Protein AF-B1ZUG3-F1 (afdb_monomer_lite)

Sequence (247 aa):
M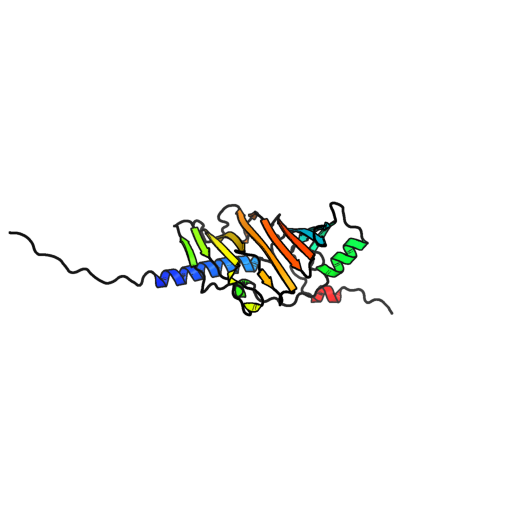IRLALLLLLVAAPAVHAARDVREMTLLRRVAEEWLGERDRWAFTQFVREYDGKELKQERLERYDPSRGYADRWQLISINGRPPTAEEWGQWNKRKNKKARRDRPTIAQNFDFEAAKVLEETPEIVRYELPLRSSVEWLFPINKVELIVTIDKTGPAPALAQVQARISEPFRVALGLARILDIDLDVQMEPPPPQTPAEAKPSGTAQAVVTKLGDRIEYFWSDFQRVTPRLGQTESDAAENRPRSAE

pLDDT: mean 80.22, std 17.68, range [33.84, 98.12]

Organism: Opitutus terrae (strain DSM 11246 / JCM 15787 / PB90-1) (NCBI:txid452637)

Structure (mmCIF, N/CA/C/O backbone):
data_AF-B1ZUG3-F1
#
_entry.id   AF-B1ZUG3-F1
#
loop_
_atom_site.group_PDB
_atom_site.id
_atom_site.type_symbol
_atom_site.label_atom_id
_atom_site.label_alt_id
_atom_site.label_comp_id
_atom_site.label_asym_id
_atom_site.label_entity_id
_atom_site.label_seq_id
_atom_site.pdbx_PDB_ins_code
_atom_site.Cartn_x
_atom_site.Cartn_y
_atom_site.Cartn_z
_atom_site.occupancy
_atom_site.B_iso_or_equiv
_atom_site.auth_seq_id
_atom_site.auth_comp_id
_atom_site.auth_asym_id
_atom_site.auth_atom_id
_atom_site.pdbx_PDB_model_num
ATOM 1 N N . MET A 1 1 ? -32.019 -21.288 65.806 1.00 37.72 1 MET A N 1
ATOM 2 C CA . MET A 1 1 ? -31.449 -21.909 64.588 1.00 37.72 1 MET A CA 1
ATOM 3 C C . MET A 1 1 ? -32.070 -21.191 63.388 1.00 37.72 1 MET A C 1
ATOM 5 O O . MET A 1 1 ? -33.223 -21.439 63.097 1.00 37.72 1 MET A O 1
ATOM 9 N N . ILE A 1 2 ? -31.584 -20.005 63.010 1.00 39.22 2 ILE A N 1
ATOM 10 C CA . ILE A 1 2 ? -30.526 -19.726 62.013 1.00 39.22 2 ILE A CA 1
ATOM 11 C C . ILE A 1 2 ? -30.883 -20.234 60.597 1.00 39.22 2 ILE A C 1
ATOM 13 O O . ILE A 1 2 ? -30.753 -21.417 60.323 1.00 39.22 2 ILE A O 1
ATOM 17 N N . ARG A 1 3 ? -31.196 -19.251 59.728 1.00 37.31 3 ARG A N 1
ATOM 18 C CA . ARG A 1 3 ? -31.027 -19.175 58.257 1.00 37.31 3 ARG A CA 1
ATOM 19 C C . ARG A 1 3 ? -31.970 -19.973 57.342 1.00 37.31 3 ARG A C 1
ATOM 21 O O . ARG A 1 3 ? -31.736 -21.144 57.092 1.00 37.31 3 ARG A O 1
ATOM 28 N N . LEU A 1 4 ? -32.863 -19.251 56.653 1.00 33.84 4 LEU A N 1
ATOM 29 C CA . LEU A 1 4 ? -32.953 -19.341 55.188 1.00 33.84 4 LEU A CA 1
ATOM 30 C C . LEU A 1 4 ? -33.523 -18.032 54.614 1.00 33.84 4 LEU A C 1
ATOM 32 O O . LEU A 1 4 ? -34.728 -17.831 54.511 1.00 33.84 4 LEU A O 1
ATOM 36 N N . ALA A 1 5 ? -32.613 -17.109 54.314 1.00 42.81 5 ALA A N 1
ATOM 37 C CA . ALA A 1 5 ? -32.859 -15.898 53.547 1.00 42.81 5 ALA A CA 1
ATOM 38 C C . ALA A 1 5 ? -32.111 -16.021 52.211 1.00 42.81 5 ALA A C 1
ATOM 40 O O . ALA A 1 5 ? -31.058 -16.655 52.170 1.00 42.81 5 ALA A O 1
ATOM 41 N N . LEU A 1 6 ? -32.638 -15.343 51.188 1.00 40.16 6 LEU A N 1
ATOM 42 C CA . LEU A 1 6 ? -32.074 -15.127 49.850 1.00 40.16 6 LEU A CA 1
ATOM 43 C C . LEU A 1 6 ? -32.005 -16.345 48.915 1.00 40.16 6 LEU A C 1
ATOM 45 O O . LEU A 1 6 ? -31.094 -17.156 49.000 1.00 40.16 6 LEU A O 1
ATOM 49 N N . LEU A 1 7 ? -32.855 -16.331 47.884 1.00 35.69 7 LEU A N 1
ATOM 50 C CA . LEU A 1 7 ? -32.403 -16.609 46.516 1.00 35.69 7 LEU A CA 1
ATOM 51 C C . LEU A 1 7 ? -33.313 -15.871 45.516 1.00 35.69 7 LEU A C 1
ATOM 53 O O . LEU A 1 7 ? -34.197 -16.440 44.887 1.00 35.69 7 LEU A O 1
ATOM 57 N N . LEU A 1 8 ? -33.127 -14.553 45.434 1.00 42.84 8 LEU A N 1
ATOM 58 C CA . LEU A 1 8 ? -33.772 -13.662 44.466 1.00 42.84 8 LEU A CA 1
ATOM 59 C C . LEU A 1 8 ? -32.652 -12.877 43.773 1.00 42.84 8 LEU A C 1
ATOM 61 O O . LEU A 1 8 ? -32.332 -11.769 44.181 1.00 42.84 8 LEU A O 1
ATOM 65 N N . LEU A 1 9 ? -31.967 -13.505 42.813 1.00 42.78 9 LEU A N 1
ATOM 66 C CA . LEU A 1 9 ? -31.023 -12.844 41.901 1.00 42.78 9 LEU A CA 1
ATOM 67 C C . LEU A 1 9 ? -30.575 -13.837 40.825 1.00 42.78 9 LEU A C 1
ATOM 69 O O . LEU A 1 9 ? -29.526 -14.462 40.933 1.00 42.78 9 LEU A O 1
ATOM 73 N N . LEU A 1 10 ? -31.380 -14.009 39.780 1.00 46.50 10 LEU A N 1
ATOM 74 C CA . LEU A 1 10 ? -30.885 -14.605 38.545 1.00 46.50 10 LEU A CA 1
ATOM 75 C C . LEU A 1 10 ? -31.689 -14.094 37.347 1.00 46.50 10 LEU A C 1
ATOM 77 O O . LEU A 1 10 ? -32.915 -14.089 37.363 1.00 46.50 10 LEU A O 1
ATOM 81 N N . VAL A 1 11 ? -30.933 -13.751 36.303 1.00 47.84 11 VAL A N 1
ATOM 82 C CA . VAL A 1 11 ? -31.338 -13.479 34.915 1.00 47.84 11 VAL A CA 1
ATOM 83 C C . VAL A 1 11 ? -31.776 -12.045 34.592 1.00 47.84 11 VAL A C 1
ATOM 85 O O . VAL A 1 11 ? -32.946 -11.762 34.373 1.00 47.84 11 VAL A O 1
ATOM 88 N N . ALA A 1 12 ? -30.792 -11.157 34.424 1.00 45.91 12 ALA A N 1
ATOM 89 C CA . ALA A 1 12 ? -30.882 -10.061 33.454 1.00 45.91 12 ALA A CA 1
ATOM 90 C C . ALA A 1 12 ? -29.480 -9.561 33.059 1.00 45.91 12 ALA A C 1
ATOM 92 O O . ALA A 1 12 ? -29.044 -8.504 33.502 1.00 45.91 12 ALA A O 1
ATOM 93 N N . ALA A 1 13 ? -28.754 -10.316 32.231 1.00 52.16 13 ALA A N 1
ATOM 94 C CA . ALA A 1 13 ? -27.651 -9.753 31.446 1.00 52.16 13 ALA A CA 1
ATOM 95 C C . ALA A 1 13 ? -27.358 -10.620 30.210 1.00 52.16 13 ALA A C 1
ATOM 97 O O . ALA A 1 13 ? -26.527 -11.523 30.274 1.00 52.16 13 ALA A O 1
ATOM 98 N N . PRO A 1 14 ? -28.021 -10.344 29.073 1.00 43.25 14 PRO A N 1
ATOM 99 C CA . PRO A 1 14 ? -27.275 -10.318 27.820 1.00 43.25 14 PRO A CA 1
ATOM 100 C C . PRO A 1 14 ? -27.833 -9.232 26.886 1.00 43.25 14 PRO A C 1
ATOM 102 O O . PRO A 1 14 ? -28.546 -9.521 25.936 1.00 43.25 14 PRO A O 1
ATOM 105 N N . ALA A 1 15 ? -27.544 -7.960 27.155 1.00 48.28 15 ALA A N 1
ATOM 106 C CA . ALA A 1 15 ? -27.826 -6.883 26.190 1.00 48.28 15 ALA A CA 1
ATOM 107 C C . ALA A 1 15 ? -26.650 -5.913 25.991 1.00 48.28 15 ALA A C 1
ATOM 109 O O . ALA A 1 15 ? -26.693 -5.055 25.117 1.00 48.28 15 ALA A O 1
ATOM 110 N N . VAL A 1 16 ? -25.567 -6.063 26.761 1.00 51.28 16 VAL A N 1
ATOM 111 C CA . VAL A 1 16 ? -24.419 -5.141 26.715 1.00 51.28 16 VAL A CA 1
ATOM 112 C C . VAL A 1 16 ? -23.413 -5.503 25.610 1.00 51.28 16 VAL A C 1
ATOM 114 O O . VAL A 1 16 ? -22.642 -4.648 25.193 1.00 51.28 16 VAL A O 1
ATOM 117 N N . HIS A 1 17 ? -23.450 -6.725 25.067 1.00 50.47 17 HIS A N 1
ATOM 118 C CA . HIS A 1 17 ? -22.494 -7.146 24.033 1.00 50.47 17 HIS A CA 1
ATOM 119 C C . HIS A 1 17 ? -22.861 -6.655 22.620 1.00 50.47 17 HIS A C 1
ATOM 121 O O . HIS A 1 17 ? -21.982 -6.199 21.900 1.00 50.47 17 HIS A O 1
ATOM 127 N N . ALA A 1 18 ? -24.143 -6.640 22.235 1.00 53.84 18 ALA A N 1
ATOM 128 C CA . ALA A 1 18 ? -24.537 -6.254 20.872 1.00 53.84 18 ALA A CA 1
ATOM 129 C C . ALA A 1 18 ? -24.405 -4.741 20.591 1.00 53.84 18 ALA A C 1
ATOM 131 O O . ALA A 1 18 ? -24.090 -4.332 19.479 1.00 53.84 18 ALA A O 1
ATOM 132 N N . ALA A 1 19 ? -24.617 -3.887 21.600 1.00 54.94 19 ALA A N 1
ATOM 133 C CA . ALA A 1 19 ? -24.491 -2.433 21.441 1.00 54.94 19 ALA A CA 1
ATOM 134 C C . ALA A 1 19 ? -23.029 -1.951 21.377 1.00 54.94 19 ALA A C 1
ATOM 136 O O . ALA A 1 19 ? -22.765 -0.845 20.899 1.00 54.94 19 ALA A O 1
ATOM 137 N N . ARG A 1 20 ? -22.091 -2.762 21.878 1.00 54.06 20 ARG A N 1
ATOM 138 C CA . ARG A 1 20 ? -20.653 -2.486 21.833 1.00 54.06 20 ARG A CA 1
ATOM 139 C C . ARG A 1 20 ? -20.091 -2.741 20.434 1.00 54.06 20 ARG A C 1
ATOM 141 O O . ARG A 1 20 ? -19.421 -1.865 19.898 1.00 54.06 20 ARG A O 1
ATOM 148 N N . ASP A 1 21 ? -20.500 -3.849 19.821 1.00 60.03 21 ASP A N 1
ATOM 149 C CA . ASP A 1 21 ? -20.083 -4.274 18.480 1.00 60.03 21 ASP A CA 1
ATOM 150 C C . ASP A 1 21 ? -20.404 -3.206 17.417 1.00 60.03 21 ASP A C 1
ATOM 152 O O . ASP A 1 21 ? -19.523 -2.711 16.720 1.00 60.03 21 ASP A O 1
ATOM 156 N N . VAL A 1 22 ? -21.641 -2.688 17.410 1.00 61.97 22 VAL A N 1
ATOM 157 C CA . VAL A 1 22 ? -22.052 -1.627 16.470 1.00 61.97 22 VAL A CA 1
ATOM 158 C C . VAL A 1 22 ? -21.232 -0.342 16.654 1.00 61.97 22 VAL A C 1
ATOM 160 O O . VAL A 1 22 ? -20.816 0.272 15.674 1.00 61.97 22 VAL A O 1
ATOM 163 N N . ARG A 1 23 ? -20.962 0.084 17.898 1.00 62.62 23 ARG A N 1
ATOM 164 C CA . ARG A 1 23 ? -20.153 1.292 18.162 1.00 62.62 23 ARG A CA 1
ATOM 165 C C . ARG A 1 23 ? -18.701 1.111 17.712 1.00 62.62 23 ARG A C 1
ATOM 167 O O . ARG A 1 23 ? -18.114 2.043 17.166 1.00 62.62 23 ARG A O 1
ATOM 174 N N . GLU A 1 24 ? -18.129 -0.068 17.895 1.00 66.44 24 GLU A N 1
ATOM 175 C CA . GLU A 1 24 ? -16.755 -0.375 17.492 1.00 66.44 24 GLU A CA 1
ATOM 176 C C . GLU A 1 24 ? -16.613 -0.517 15.969 1.00 66.44 24 GLU A C 1
ATOM 178 O O . GLU A 1 24 ? -15.670 0.017 15.385 1.00 66.44 24 GLU A O 1
ATOM 183 N N . MET A 1 25 ? -17.605 -1.094 15.290 1.00 69.06 25 MET A N 1
ATOM 184 C CA . MET A 1 25 ? -17.670 -1.091 13.824 1.00 69.06 25 MET A CA 1
ATOM 185 C C . MET A 1 25 ? -17.740 0.337 13.265 1.00 69.06 25 MET A C 1
ATOM 187 O O . MET A 1 25 ? -17.082 0.654 12.268 1.00 69.06 25 MET A O 1
ATOM 191 N N . THR A 1 26 ? -18.466 1.245 13.936 1.00 83.12 26 THR A N 1
ATOM 192 C CA . THR A 1 26 ? -18.448 2.666 13.547 1.00 83.12 26 THR A CA 1
ATOM 193 C C . THR A 1 26 ? -17.097 3.338 13.791 1.00 83.12 26 THR A C 1
ATOM 195 O O . THR A 1 26 ? -16.723 4.221 13.019 1.00 83.12 26 THR A O 1
ATOM 198 N N . LEU A 1 27 ? -16.339 2.914 14.809 1.00 90.94 27 LEU A N 1
ATOM 199 C CA . LEU A 1 27 ? -14.987 3.415 15.059 1.00 90.94 27 LEU A CA 1
ATOM 200 C C . LEU A 1 27 ? -14.037 3.026 13.919 1.00 90.94 27 LEU A C 1
ATOM 202 O O . LEU A 1 27 ? -13.408 3.912 13.337 1.00 90.94 27 LEU A O 1
ATOM 206 N N . LEU A 1 28 ? -13.973 1.736 13.572 1.00 92.38 28 LEU A N 1
ATOM 207 C CA . LEU A 1 28 ? -13.113 1.242 12.494 1.00 92.38 28 LEU A CA 1
ATOM 208 C C . LEU A 1 28 ? -13.419 1.934 11.167 1.00 92.38 28 LEU A C 1
ATOM 210 O O . LEU A 1 28 ? -12.512 2.449 10.514 1.00 92.38 28 LEU A O 1
ATOM 214 N N . ARG A 1 29 ? -14.701 1.984 10.790 1.00 91.44 29 ARG A N 1
ATOM 215 C CA . ARG A 1 29 ? -15.139 2.632 9.553 1.00 91.44 29 ARG A CA 1
ATOM 216 C C . ARG A 1 29 ? -14.733 4.103 9.521 1.00 91.44 29 ARG A C 1
ATOM 218 O O . ARG A 1 29 ? -14.149 4.533 8.534 1.00 91.44 29 ARG A O 1
ATOM 225 N N . ARG A 1 30 ? -14.990 4.858 10.597 1.00 90.75 30 ARG A N 1
ATOM 226 C CA . ARG A 1 30 ? -14.652 6.288 10.674 1.00 90.75 30 ARG A CA 1
ATOM 227 C C . ARG A 1 30 ? -13.155 6.521 10.486 1.00 90.75 30 ARG A C 1
ATOM 229 O O . ARG A 1 30 ? -12.769 7.326 9.646 1.00 90.75 30 ARG A O 1
ATOM 236 N N . VAL A 1 31 ? -12.325 5.810 11.251 1.00 90.88 31 VAL A N 1
ATOM 237 C CA . VAL A 1 31 ? -10.862 5.954 11.192 1.00 90.88 31 VAL A CA 1
ATOM 238 C C . VAL A 1 31 ? -10.335 5.554 9.811 1.00 90.88 31 VAL A C 1
ATOM 240 O O . VAL A 1 31 ? -9.504 6.258 9.241 1.00 90.88 31 VAL A O 1
ATOM 243 N N . ALA A 1 32 ? -10.848 4.465 9.233 1.00 89.25 32 ALA A N 1
ATOM 244 C CA . ALA A 1 32 ? -10.475 4.037 7.890 1.00 89.25 32 ALA A CA 1
ATOM 245 C C . ALA A 1 32 ? -10.893 5.056 6.818 1.00 89.25 32 ALA A C 1
ATOM 247 O O . ALA A 1 32 ? -10.102 5.360 5.931 1.00 89.25 32 ALA A O 1
ATOM 248 N N . GLU A 1 33 ? -12.108 5.604 6.880 1.00 87.75 33 GLU A N 1
ATOM 249 C CA . GLU A 1 33 ? -12.593 6.615 5.934 1.00 87.75 33 GLU A CA 1
ATOM 250 C C . GLU A 1 33 ? -11.764 7.901 5.989 1.00 87.75 33 GLU A C 1
ATOM 252 O O . GLU A 1 33 ? -11.393 8.428 4.938 1.00 87.75 33 GLU A O 1
ATOM 257 N N . GLU A 1 34 ? -11.414 8.366 7.191 1.00 86.50 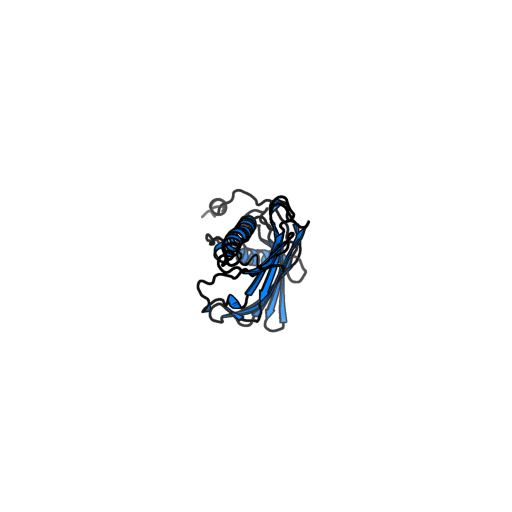34 GLU A N 1
ATOM 258 C CA . GLU A 1 34 ? -10.536 9.521 7.385 1.00 86.50 34 GLU A CA 1
ATOM 259 C C . GLU A 1 34 ? -9.172 9.288 6.720 1.00 86.50 34 GLU A C 1
ATOM 261 O O . GLU A 1 34 ? -8.697 10.108 5.932 1.00 86.50 34 GLU A O 1
ATOM 266 N N . TRP A 1 35 ? -8.583 8.112 6.949 1.00 84.81 35 TRP A N 1
ATOM 267 C CA . TRP A 1 35 ? -7.282 7.755 6.390 1.00 84.81 35 TRP A CA 1
ATOM 268 C C . TRP A 1 35 ? -7.322 7.578 4.865 1.00 84.81 35 TRP A C 1
ATOM 270 O O . TRP A 1 35 ? -6.464 8.080 4.135 1.00 84.81 35 TRP A O 1
ATOM 280 N N . LEU A 1 36 ? -8.347 6.901 4.344 1.00 83.31 36 LEU A N 1
ATOM 281 C CA . LEU A 1 36 ? -8.539 6.693 2.907 1.00 83.31 36 LEU A CA 1
ATOM 282 C C . LEU A 1 36 ? -8.826 8.006 2.166 1.00 83.31 36 LEU A C 1
ATOM 284 O O . LEU A 1 36 ? -8.431 8.143 1.003 1.00 83.31 36 LEU A O 1
ATOM 288 N N . GLY A 1 37 ? -9.465 8.973 2.830 1.00 80.06 37 GLY A N 1
ATOM 289 C CA . GLY A 1 37 ? -9.646 10.336 2.330 1.00 80.06 37 GLY A CA 1
ATOM 290 C C . GLY A 1 37 ? -8.323 11.077 2.114 1.00 80.06 37 GLY A C 1
ATOM 291 O O . GLY A 1 37 ? -8.223 11.932 1.233 1.00 80.06 37 GLY A O 1
ATOM 292 N N . GLU A 1 38 ? -7.269 10.699 2.838 1.00 81.50 38 GLU A N 1
ATOM 293 C CA . GLU A 1 38 ? -5.934 11.276 2.695 1.00 81.50 38 GLU A CA 1
ATOM 294 C C . GLU A 1 38 ? -5.053 10.579 1.650 1.00 81.50 38 GLU A C 1
ATOM 296 O O . GLU A 1 38 ? -3.915 10.995 1.451 1.00 81.50 38 GLU A O 1
ATOM 301 N N . ARG A 1 39 ? -5.542 9.566 0.918 1.00 79.00 39 ARG A N 1
ATOM 302 C CA . ARG A 1 39 ? -4.732 8.789 -0.046 1.00 79.00 39 ARG A CA 1
ATOM 303 C C . ARG A 1 39 ? -3.872 9.651 -0.976 1.00 79.00 39 ARG A C 1
ATOM 305 O O . ARG A 1 39 ? -2.714 9.337 -1.238 1.00 79.00 39 ARG A O 1
ATOM 312 N N . ASP A 1 40 ? -4.451 10.720 -1.518 1.00 81.56 40 ASP A N 1
ATOM 313 C CA . ASP A 1 40 ? -3.767 11.593 -2.474 1.00 81.56 40 ASP A CA 1
ATOM 314 C C . ASP A 1 40 ? -2.771 12.558 -1.803 1.00 81.56 40 ASP A C 1
ATOM 316 O O . ASP A 1 40 ? -2.224 13.416 -2.481 1.00 81.56 40 ASP A O 1
ATOM 320 N N . ARG A 1 41 ? -2.497 12.395 -0.503 1.00 87.56 41 ARG A N 1
ATOM 321 C CA . ARG A 1 41 ? -1.484 13.110 0.286 1.00 87.56 41 ARG A CA 1
ATOM 322 C C . ARG A 1 41 ? -0.251 12.263 0.586 1.00 87.56 41 ARG A C 1
ATOM 324 O O . ARG A 1 41 ? 0.644 12.752 1.260 1.00 87.56 41 ARG A O 1
ATOM 331 N N . TRP A 1 42 ? -0.168 11.031 0.087 1.00 88.38 42 TRP A N 1
ATOM 332 C CA . TRP A 1 42 ? 0.972 10.153 0.355 1.00 88.38 42 TRP A CA 1
ATOM 333 C C . TRP A 1 42 ? 1.920 10.082 -0.837 1.00 88.38 42 TRP A C 1
ATOM 335 O O . TRP A 1 42 ? 1.548 9.643 -1.927 1.00 88.38 42 TRP A O 1
ATOM 345 N N . ALA A 1 43 ? 3.155 10.517 -0.611 1.00 92.69 43 ALA A N 1
ATOM 346 C CA . ALA A 1 43 ? 4.298 10.251 -1.464 1.00 92.69 43 ALA A CA 1
ATOM 347 C C . ALA A 1 43 ? 5.004 8.971 -0.998 1.00 92.69 43 ALA A C 1
ATOM 349 O O . ALA A 1 43 ? 5.006 8.662 0.192 1.00 92.69 43 ALA A O 1
ATOM 350 N N . PHE A 1 44 ? 5.598 8.227 -1.925 1.00 94.25 44 PHE A N 1
ATOM 351 C CA . PHE A 1 44 ? 6.336 7.000 -1.625 1.00 94.25 44 PHE A CA 1
ATOM 352 C C . PHE A 1 44 ? 7.324 6.674 -2.743 1.00 94.25 44 PHE A C 1
ATOM 354 O O . PHE A 1 44 ? 7.161 7.093 -3.894 1.00 94.25 44 PHE A O 1
ATOM 361 N N . THR A 1 45 ? 8.342 5.897 -2.405 1.00 96.06 45 THR A N 1
ATOM 362 C CA . THR A 1 45 ? 9.287 5.311 -3.353 1.00 96.06 45 THR A CA 1
ATOM 363 C C . THR A 1 45 ? 8.806 3.914 -3.734 1.00 96.06 45 THR A C 1
ATOM 365 O O . THR A 1 45 ? 8.302 3.175 -2.896 1.00 96.06 45 THR A O 1
ATOM 368 N N . GLN A 1 46 ? 8.926 3.560 -5.010 1.00 96.81 46 GLN A N 1
ATOM 369 C CA . GLN A 1 46 ? 8.615 2.242 -5.546 1.00 96.81 46 GLN A CA 1
ATOM 370 C C . GLN A 1 46 ? 9.862 1.671 -6.226 1.00 96.81 46 GLN A C 1
ATOM 372 O O . GLN A 1 46 ? 10.340 2.227 -7.214 1.00 96.81 46 GLN A O 1
ATOM 377 N N . PHE A 1 47 ? 10.352 0.535 -5.744 1.00 97.50 47 PHE A N 1
ATOM 378 C CA . PHE A 1 47 ? 11.359 -0.267 -6.423 1.00 97.50 47 PHE A CA 1
ATOM 379 C C . PHE A 1 47 ? 10.680 -1.426 -7.159 1.00 97.50 47 PHE A C 1
ATOM 381 O O . PHE A 1 47 ? 9.840 -2.128 -6.596 1.00 97.50 47 PHE A O 1
ATOM 388 N N . VAL A 1 48 ? 10.989 -1.591 -8.443 1.00 96.94 48 VAL A N 1
ATOM 389 C CA . VAL A 1 48 ? 10.380 -2.601 -9.316 1.00 96.94 48 VAL A CA 1
ATOM 390 C C . VAL A 1 48 ? 11.467 -3.483 -9.896 1.00 96.94 48 VAL A C 1
ATOM 392 O O . VAL A 1 48 ? 12.395 -2.960 -10.510 1.00 96.94 48 VAL A O 1
ATOM 395 N N . ARG A 1 49 ? 11.320 -4.802 -9.771 1.00 97.38 49 ARG A N 1
ATOM 396 C CA . ARG A 1 49 ? 12.205 -5.783 -10.412 1.00 97.38 49 ARG A CA 1
ATOM 397 C C . ARG A 1 49 ? 11.394 -6.636 -11.369 1.00 97.38 49 ARG A C 1
ATOM 399 O O . ARG A 1 49 ? 10.407 -7.248 -10.975 1.00 97.38 49 ARG A O 1
ATOM 406 N N . GLU A 1 50 ? 11.786 -6.647 -12.632 1.00 95.69 50 GLU A N 1
ATOM 407 C CA . GLU A 1 50 ? 11.162 -7.440 -13.685 1.00 95.69 50 GLU A CA 1
ATOM 408 C C . GLU A 1 50 ? 12.099 -8.576 -14.078 1.00 95.69 50 GLU A C 1
ATOM 410 O O . GLU A 1 50 ? 13.286 -8.357 -14.326 1.00 95.69 50 GLU A O 1
ATOM 415 N N . TYR A 1 51 ? 11.548 -9.780 -14.158 1.00 94.56 51 TYR A N 1
ATOM 416 C CA . TYR A 1 51 ? 12.255 -11.005 -14.491 1.00 94.56 51 TYR A CA 1
ATOM 417 C C . TYR A 1 51 ? 11.642 -11.656 -15.726 1.00 94.56 51 TYR A C 1
ATOM 419 O O . TYR A 1 51 ? 10.417 -11.745 -15.835 1.00 94.56 51 TYR A O 1
ATOM 427 N N . ASP A 1 52 ? 12.507 -12.165 -16.600 1.00 91.38 52 ASP A N 1
ATOM 428 C CA . ASP A 1 52 ? 12.160 -13.108 -17.663 1.00 91.38 52 ASP A CA 1
ATOM 429 C C . ASP A 1 52 ? 12.547 -14.515 -17.181 1.00 91.38 52 ASP A C 1
ATOM 431 O O . ASP A 1 52 ? 13.724 -14.864 -17.043 1.00 91.38 52 ASP A O 1
ATOM 435 N N . GLY A 1 53 ? 11.550 -15.290 -16.753 1.00 86.56 53 GLY A N 1
ATOM 436 C CA . GLY A 1 53 ? 11.780 -16.529 -16.014 1.00 86.56 53 GLY A CA 1
ATOM 437 C C . GLY A 1 53 ? 12.557 -16.297 -14.709 1.00 86.56 53 GLY A C 1
ATOM 438 O O . GLY A 1 53 ? 12.004 -15.805 -13.724 1.00 86.56 53 GLY A O 1
ATOM 439 N N . LYS A 1 54 ? 13.833 -16.708 -14.676 1.00 87.25 54 LYS A N 1
ATOM 440 C CA . LYS A 1 54 ? 14.736 -16.528 -13.519 1.00 87.25 54 LYS A CA 1
ATOM 441 C C . LYS A 1 54 ? 15.729 -15.381 -13.699 1.00 87.25 54 LYS A C 1
ATOM 443 O O . LYS A 1 54 ? 16.407 -15.022 -12.739 1.00 87.25 54 LYS A O 1
ATOM 448 N N . GLU A 1 55 ? 15.839 -14.836 -14.903 1.00 93.50 55 GLU A N 1
ATOM 449 C CA . GLU A 1 55 ? 16.825 -13.814 -15.219 1.00 93.50 55 GLU A CA 1
ATOM 450 C C . GLU A 1 55 ? 16.253 -12.436 -14.916 1.00 93.50 55 GLU A C 1
ATOM 452 O O . GLU A 1 55 ? 15.141 -12.098 -15.325 1.00 93.50 55 GLU A O 1
ATOM 457 N N . LEU A 1 56 ? 17.010 -11.637 -14.164 1.00 95.38 56 LEU A N 1
ATOM 458 C CA . LEU A 1 56 ? 16.650 -10.253 -13.900 1.00 95.38 56 LEU A CA 1
ATOM 459 C C . LEU A 1 56 ? 16.782 -9.461 -15.201 1.00 95.38 56 LEU A C 1
ATOM 461 O O . LEU A 1 56 ? 17.883 -9.253 -15.706 1.00 95.38 56 LEU A O 1
ATOM 465 N N . LYS A 1 57 ? 15.649 -9.003 -15.726 1.00 95.50 57 LYS A N 1
ATOM 466 C CA . LYS A 1 57 ? 15.570 -8.235 -16.967 1.00 95.50 57 LYS A CA 1
ATOM 467 C C . LYS A 1 57 ? 15.813 -6.755 -16.715 1.00 95.50 57 LYS A C 1
ATOM 469 O O . LYS A 1 57 ? 16.520 -6.099 -17.477 1.00 95.50 57 LYS A O 1
ATOM 474 N N . GLN A 1 58 ? 15.179 -6.212 -15.677 1.00 95.81 58 GLN A N 1
ATOM 475 C CA . GLN A 1 58 ? 15.242 -4.785 -15.397 1.00 95.81 58 GLN A CA 1
ATOM 476 C C . GLN A 1 58 ? 14.886 -4.463 -13.947 1.00 95.81 58 GLN A C 1
ATOM 478 O O . GLN A 1 58 ? 13.941 -5.013 -13.389 1.00 95.81 58 GLN A O 1
ATOM 483 N N . GLU A 1 59 ? 15.576 -3.481 -13.383 1.00 97.69 59 GLU A N 1
ATOM 484 C CA . GLU A 1 59 ? 15.239 -2.832 -12.122 1.00 97.69 59 GLU A CA 1
ATOM 485 C C . GLU A 1 59 ? 14.886 -1.368 -12.369 1.00 97.69 59 GLU A C 1
ATOM 487 O O . GLU A 1 59 ? 15.493 -0.703 -13.213 1.00 97.69 59 GLU A O 1
ATOM 492 N N . ARG A 1 60 ? 13.903 -0.848 -11.636 1.00 97.75 60 ARG A N 1
ATOM 493 C CA . ARG A 1 60 ? 13.539 0.570 -11.662 1.00 97.75 60 ARG A CA 1
ATOM 494 C C . ARG A 1 60 ? 13.308 1.096 -10.266 1.00 97.75 60 ARG A C 1
ATOM 496 O O . ARG A 1 60 ? 12.611 0.460 -9.482 1.00 97.75 60 ARG A O 1
ATOM 503 N N . LEU A 1 61 ? 13.809 2.296 -10.013 1.00 98.12 61 LEU A N 1
ATOM 504 C CA . LEU A 1 61 ? 13.430 3.089 -8.854 1.00 98.12 61 LEU A CA 1
ATOM 505 C C . LEU A 1 61 ? 12.542 4.239 -9.322 1.00 98.12 61 LEU A C 1
ATOM 507 O O . LEU A 1 61 ? 12.920 5.010 -10.206 1.00 98.12 61 LEU A O 1
ATOM 511 N N . GLU A 1 62 ? 11.354 4.344 -8.748 1.00 97.06 62 GLU A N 1
ATOM 512 C CA . GLU A 1 62 ? 10.331 5.322 -9.104 1.00 97.06 62 GLU A CA 1
ATOM 513 C C . GLU A 1 62 ? 9.880 6.076 -7.842 1.00 97.06 62 GLU A C 1
ATOM 515 O O . GLU A 1 62 ? 9.837 5.506 -6.755 1.00 97.06 62 GLU A O 1
ATOM 520 N N . ARG A 1 63 ? 9.519 7.357 -7.964 1.00 96.19 63 ARG A N 1
ATOM 521 C CA . ARG A 1 63 ? 8.919 8.151 -6.879 1.00 96.19 63 ARG A CA 1
ATOM 522 C C . ARG A 1 63 ? 7.514 8.558 -7.286 1.00 96.19 63 ARG A C 1
ATOM 524 O O . ARG A 1 63 ? 7.331 9.114 -8.368 1.00 96.19 63 ARG A O 1
ATOM 531 N N . TYR A 1 64 ? 6.543 8.303 -6.419 1.00 93.69 64 TYR A N 1
ATOM 532 C CA . TYR A 1 64 ? 5.232 8.929 -6.492 1.00 93.69 64 TYR A CA 1
ATOM 533 C C . TYR A 1 64 ? 5.177 10.103 -5.513 1.00 93.69 64 TYR A C 1
ATOM 535 O O . TYR A 1 64 ? 5.493 9.938 -4.338 1.00 93.69 64 TYR A O 1
ATOM 543 N N . ASP A 1 65 ? 4.779 11.279 -5.990 1.00 93.50 65 ASP A N 1
ATOM 544 C CA . ASP A 1 65 ? 4.674 12.502 -5.200 1.00 93.50 65 ASP A CA 1
ATOM 545 C C . ASP A 1 65 ? 3.470 13.348 -5.661 1.00 93.50 65 ASP A C 1
ATOM 547 O O . ASP A 1 65 ? 3.532 14.037 -6.686 1.00 93.50 65 ASP A O 1
ATOM 551 N N . PRO A 1 66 ? 2.346 13.317 -4.924 1.00 90.50 66 PRO A N 1
ATOM 552 C CA . PRO A 1 66 ? 1.150 14.059 -5.298 1.00 90.50 66 PRO A CA 1
ATOM 553 C C . PRO A 1 66 ? 1.238 15.576 -5.051 1.00 90.50 66 PRO A C 1
ATOM 555 O O . PRO A 1 66 ? 0.328 16.299 -5.465 1.00 90.50 66 PRO A O 1
ATOM 558 N N . SER A 1 67 ? 2.319 16.086 -4.445 1.00 91.12 67 SER A N 1
ATOM 559 C CA . SER A 1 67 ? 2.588 17.534 -4.380 1.00 91.12 67 SER A CA 1
ATOM 560 C C . SER A 1 67 ? 2.990 18.130 -5.735 1.00 91.12 67 SER A C 1
ATOM 562 O O . SER A 1 67 ? 3.018 19.349 -5.913 1.00 91.12 67 SER A O 1
ATOM 564 N N . ARG A 1 68 ? 3.269 17.273 -6.723 1.00 89.00 68 ARG A N 1
ATOM 565 C CA . ARG A 1 68 ? 3.611 17.661 -8.092 1.00 89.00 68 ARG A CA 1
ATOM 566 C C . ARG A 1 68 ? 2.375 17.783 -8.985 1.00 89.00 68 ARG A C 1
ATOM 568 O O . ARG A 1 68 ? 1.279 17.317 -8.663 1.00 89.00 68 ARG A O 1
ATOM 575 N N . GLY A 1 69 ? 2.567 18.422 -10.143 1.00 84.44 69 GLY A N 1
ATOM 576 C CA . GLY A 1 69 ? 1.557 18.470 -11.205 1.00 84.44 69 GLY A CA 1
ATOM 577 C C . GLY A 1 69 ? 1.165 17.064 -11.652 1.00 84.44 69 GLY A C 1
ATOM 578 O O . GLY A 1 69 ? 1.961 16.137 -11.532 1.00 84.44 69 GLY A O 1
ATOM 579 N N . TYR A 1 70 ? -0.060 16.888 -12.156 1.00 79.00 70 TYR A N 1
ATOM 580 C CA . TYR A 1 70 ? -0.612 15.560 -12.458 1.00 79.00 70 TYR A CA 1
ATOM 581 C C . TYR A 1 70 ? 0.317 14.705 -13.339 1.00 79.00 70 TYR A C 1
ATOM 583 O O . TYR A 1 70 ? 0.562 13.542 -13.023 1.00 79.00 70 TYR A O 1
ATOM 591 N N . ALA A 1 71 ? 0.884 15.302 -14.392 1.00 82.00 71 ALA A N 1
ATOM 592 C CA . ALA A 1 71 ? 1.798 14.633 -15.318 1.00 82.00 71 ALA A CA 1
ATOM 593 C C . ALA A 1 71 ? 3.174 14.284 -14.713 1.00 82.00 71 ALA A C 1
ATOM 595 O O . ALA A 1 71 ? 3.885 13.462 -15.283 1.00 82.00 71 ALA A O 1
ATOM 596 N N . ASP A 1 72 ? 3.517 14.866 -13.560 1.00 85.56 72 ASP A N 1
ATOM 597 C CA . ASP A 1 72 ? 4.828 14.763 -12.909 1.00 85.56 72 ASP A CA 1
ATOM 598 C C . ASP A 1 72 ? 4.773 14.032 -11.561 1.00 85.56 72 ASP A C 1
ATOM 600 O O . ASP A 1 72 ? 5.782 13.961 -10.856 1.00 85.56 72 ASP A O 1
ATOM 604 N N . ARG A 1 73 ? 3.602 13.506 -11.168 1.00 89.12 73 ARG A N 1
ATOM 605 C CA . ARG A 1 73 ? 3.453 12.797 -9.887 1.00 89.12 73 ARG A CA 1
ATOM 606 C C . ARG A 1 73 ? 4.308 11.549 -9.833 1.00 89.12 73 ARG A C 1
ATOM 608 O O . ARG A 1 73 ? 4.842 11.239 -8.780 1.00 89.12 73 ARG A O 1
ATOM 615 N N . TRP A 1 74 ? 4.427 10.832 -10.946 1.00 92.94 74 TRP A N 1
ATOM 616 C CA . TRP A 1 74 ? 5.400 9.758 -11.058 1.00 92.94 74 TRP A CA 1
ATOM 617 C C . TRP A 1 74 ? 6.687 10.281 -11.665 1.00 92.94 74 TRP A C 1
ATOM 619 O O . TRP A 1 74 ? 6.678 10.879 -12.743 1.00 92.94 74 TRP A O 1
ATOM 629 N N . GLN A 1 75 ? 7.796 9.922 -11.035 1.00 94.44 75 GLN A N 1
ATOM 630 C CA . GLN A 1 75 ? 9.138 10.173 -11.529 1.00 94.44 75 GLN A CA 1
ATOM 631 C C . GLN A 1 75 ? 9.924 8.871 -11.618 1.00 94.44 75 GLN A C 1
ATOM 633 O O . GLN A 1 75 ? 9.900 8.064 -10.692 1.00 94.44 75 GLN A O 1
ATOM 638 N N . LEU A 1 76 ? 10.654 8.694 -12.714 1.00 96.75 76 LEU A N 1
ATOM 639 C CA . LEU A 1 76 ? 11.642 7.634 -12.852 1.00 96.75 76 LEU A CA 1
ATOM 640 C C . LEU A 1 76 ? 12.987 8.149 -12.333 1.00 96.75 76 LEU A C 1
ATOM 642 O O . LEU A 1 76 ? 13.532 9.098 -12.892 1.00 96.75 76 LEU A O 1
ATOM 646 N N . ILE A 1 77 ? 13.493 7.534 -11.266 1.00 97.12 77 ILE A N 1
ATOM 647 C CA . ILE A 1 77 ? 14.743 7.918 -10.601 1.00 97.12 77 ILE A CA 1
ATOM 648 C C . ILE A 1 77 ? 15.926 7.170 -11.215 1.00 97.12 77 ILE A C 1
ATOM 650 O O . ILE A 1 77 ? 16.933 7.784 -11.562 1.00 97.12 77 ILE A O 1
ATOM 654 N N . SER A 1 78 ? 15.804 5.852 -11.388 1.00 98.00 78 SER A N 1
ATOM 655 C CA . SER A 1 78 ? 16.861 5.033 -11.988 1.00 98.00 78 SER A CA 1
ATOM 656 C C . SER A 1 78 ? 16.320 3.817 -12.738 1.00 98.00 78 SER A C 1
ATOM 658 O O . SER A 1 78 ? 15.213 3.339 -12.474 1.00 98.00 78 SER A O 1
ATOM 660 N N . ILE A 1 79 ? 17.127 3.320 -13.677 1.00 97.88 79 ILE A N 1
ATOM 661 C CA . ILE A 1 79 ? 16.992 2.009 -14.318 1.00 97.88 79 ILE A CA 1
ATOM 662 C C . ILE A 1 79 ? 18.306 1.261 -14.099 1.00 97.88 79 ILE A C 1
ATOM 664 O O . ILE A 1 79 ? 19.363 1.798 -14.423 1.00 97.88 79 ILE A O 1
ATOM 668 N N . ASN A 1 80 ? 18.259 0.037 -13.568 1.00 96.75 80 ASN A N 1
ATOM 669 C CA . ASN A 1 80 ? 19.443 -0.800 -13.313 1.00 96.75 80 ASN A CA 1
ATOM 670 C C . ASN A 1 80 ? 20.562 -0.039 -12.564 1.00 96.75 80 ASN A C 1
ATOM 672 O O . ASN A 1 80 ? 21.730 -0.098 -12.939 1.00 96.75 80 ASN A O 1
ATOM 676 N N . GLY A 1 81 ? 20.190 0.762 -11.559 1.00 96.25 81 GLY A N 1
ATOM 677 C CA . GLY A 1 81 ? 21.128 1.536 -10.736 1.00 96.25 81 GLY A CA 1
ATOM 678 C C . GLY A 1 81 ? 21.699 2.813 -11.371 1.00 96.25 81 GLY A C 1
ATOM 679 O O . GLY A 1 81 ? 22.383 3.562 -10.677 1.00 96.25 81 GLY A O 1
ATOM 680 N N . ARG A 1 82 ? 21.400 3.118 -12.642 1.00 97.38 82 ARG A N 1
ATOM 681 C CA . ARG A 1 82 ? 21.851 4.350 -13.317 1.00 97.38 82 ARG A CA 1
ATOM 682 C C . ARG A 1 82 ? 20.701 5.326 -13.595 1.00 97.38 82 ARG A C 1
ATOM 684 O O . ARG A 1 82 ? 19.554 4.889 -13.728 1.00 97.38 82 ARG A O 1
ATOM 691 N N . PRO A 1 83 ? 20.979 6.634 -13.743 1.00 97.25 83 PRO A N 1
ATOM 692 C CA . PRO A 1 83 ? 19.991 7.578 -14.252 1.00 97.25 83 PRO A CA 1
ATOM 693 C C . PRO A 1 83 ? 19.429 7.128 -15.617 1.00 97.25 83 PRO A C 1
ATOM 695 O O . PRO A 1 83 ? 20.178 6.579 -16.440 1.00 97.25 8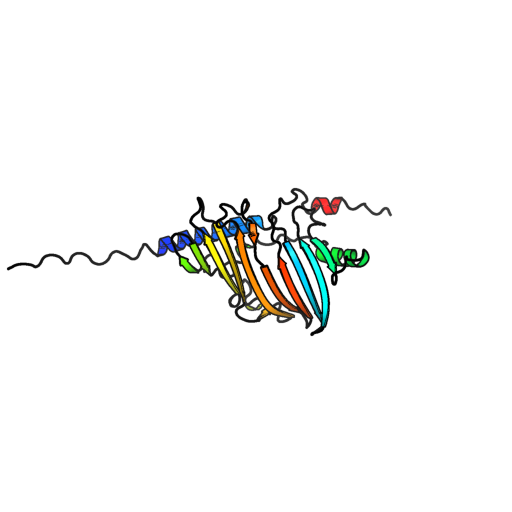3 PRO A O 1
ATOM 698 N N . PRO A 1 84 ? 18.124 7.329 -15.873 1.00 96.88 84 PRO A N 1
ATOM 699 C CA . PRO A 1 84 ? 17.526 6.992 -17.157 1.00 96.88 84 PRO A CA 1
ATOM 700 C C . PRO A 1 84 ? 18.029 7.932 -18.258 1.00 96.88 84 PRO A C 1
ATOM 702 O O . PRO A 1 84 ? 18.230 9.128 -18.041 1.00 96.88 84 PRO A O 1
ATOM 705 N N . THR A 1 85 ? 18.183 7.403 -19.467 1.00 96.38 85 THR A N 1
ATOM 706 C CA . THR A 1 85 ? 18.373 8.222 -20.670 1.00 96.38 85 THR A CA 1
ATOM 707 C C . THR A 1 85 ? 17.079 8.963 -21.026 1.00 96.38 85 THR A C 1
ATOM 709 O O . THR A 1 85 ? 15.983 8.590 -20.595 1.00 96.38 85 THR A O 1
ATOM 712 N N . ALA A 1 86 ? 17.179 10.006 -21.857 1.00 94.88 86 ALA A N 1
ATOM 713 C CA . ALA A 1 86 ? 16.011 10.764 -22.314 1.00 94.88 86 ALA A CA 1
ATOM 714 C C . ALA A 1 86 ? 14.984 9.884 -23.053 1.00 94.88 86 ALA A C 1
ATOM 716 O O . ALA A 1 86 ? 13.775 10.063 -22.893 1.00 94.88 86 ALA A O 1
ATOM 717 N N . GLU A 1 87 ? 15.459 8.906 -23.830 1.00 94.88 87 GLU A N 1
ATOM 718 C CA . GLU A 1 87 ? 14.599 7.958 -24.533 1.00 94.88 87 GLU A CA 1
ATOM 719 C C . GLU A 1 87 ? 13.862 7.030 -23.559 1.00 94.88 87 GLU A C 1
ATOM 721 O O . GLU A 1 87 ? 12.634 6.925 -23.619 1.00 94.88 87 GLU A O 1
ATOM 726 N N . GLU A 1 88 ? 14.587 6.406 -22.625 1.00 95.31 88 GLU A N 1
ATOM 727 C CA . GLU A 1 88 ? 14.008 5.514 -21.613 1.00 95.31 88 GLU A CA 1
ATOM 728 C C . GLU A 1 88 ? 12.961 6.233 -20.761 1.00 95.31 88 GLU A C 1
ATOM 730 O O . GLU A 1 88 ? 11.857 5.719 -20.551 1.00 95.31 88 GLU A O 1
ATOM 735 N N . TRP A 1 89 ? 13.274 7.455 -20.321 1.00 93.94 89 TRP A N 1
ATOM 736 C CA . TRP A 1 89 ? 12.329 8.298 -19.600 1.00 93.94 89 TRP A CA 1
ATOM 737 C C . TRP A 1 89 ? 11.087 8.588 -20.445 1.00 93.94 89 TRP A C 1
ATOM 739 O O . TRP A 1 89 ? 9.963 8.436 -19.965 1.00 93.94 89 TRP A O 1
ATOM 749 N N . GLY A 1 90 ? 11.259 8.941 -21.723 1.00 91.31 90 GLY A N 1
ATOM 750 C CA . GLY A 1 90 ? 10.151 9.226 -22.632 1.00 91.31 90 GLY A CA 1
ATOM 751 C C . GLY A 1 90 ? 9.223 8.025 -22.838 1.00 91.31 90 GLY A C 1
ATOM 752 O O . GLY A 1 90 ? 7.997 8.177 -22.820 1.00 91.31 90 GLY A O 1
ATOM 753 N N . GLN A 1 91 ? 9.779 6.823 -23.002 1.00 92.00 91 GLN A N 1
ATOM 754 C CA . GLN A 1 91 ? 9.003 5.586 -23.137 1.00 92.00 91 GLN A CA 1
ATOM 755 C C . GLN A 1 91 ? 8.255 5.238 -21.843 1.00 92.00 91 GLN A C 1
ATOM 757 O O . GLN A 1 91 ? 7.058 4.932 -21.873 1.00 92.00 91 GLN A O 1
ATOM 762 N N . TRP A 1 92 ? 8.933 5.328 -20.699 1.00 93.06 92 TRP A N 1
ATOM 763 C CA . TRP A 1 92 ? 8.333 5.084 -19.391 1.00 93.06 92 TRP A CA 1
ATOM 764 C C . TRP A 1 92 ? 7.210 6.088 -19.083 1.00 93.06 92 TRP A C 1
ATOM 766 O O . TRP A 1 92 ? 6.100 5.686 -18.722 1.00 93.06 92 TRP A O 1
ATOM 776 N N . ASN A 1 93 ? 7.439 7.380 -19.328 1.00 90.12 93 ASN A N 1
ATOM 777 C CA . ASN A 1 93 ? 6.483 8.450 -19.042 1.00 90.12 93 ASN A CA 1
ATOM 778 C C . ASN A 1 93 ? 5.198 8.291 -19.876 1.00 90.12 93 ASN A C 1
ATOM 780 O O . ASN A 1 93 ? 4.084 8.390 -19.356 1.00 90.12 93 ASN A O 1
ATOM 784 N N . LYS A 1 94 ? 5.338 7.923 -21.161 1.00 87.44 94 LYS A N 1
ATOM 785 C CA . LYS A 1 94 ? 4.203 7.587 -22.043 1.00 87.44 94 LYS A CA 1
ATOM 786 C C . LYS A 1 94 ? 3.355 6.427 -21.510 1.00 87.44 94 LYS A C 1
ATOM 788 O O . LYS A 1 94 ? 2.153 6.399 -21.763 1.00 87.44 94 LYS A O 1
ATOM 793 N N . ARG A 1 95 ? 3.948 5.468 -20.794 1.00 85.69 95 ARG A N 1
ATOM 794 C CA . ARG A 1 95 ? 3.223 4.333 -20.201 1.00 85.69 95 ARG A CA 1
ATOM 795 C C . ARG A 1 95 ? 2.575 4.685 -18.862 1.00 85.69 95 ARG A C 1
ATOM 797 O O . ARG A 1 95 ? 1.448 4.251 -18.620 1.00 85.69 95 ARG A O 1
ATOM 804 N N . LYS A 1 96 ? 3.285 5.420 -17.998 1.00 85.25 96 LYS A N 1
ATOM 805 C CA . LYS A 1 96 ? 2.891 5.653 -16.598 1.00 85.25 96 LYS A CA 1
ATOM 806 C C . LYS A 1 96 ? 1.949 6.854 -16.433 1.00 85.25 96 LYS A C 1
ATOM 808 O O . LYS A 1 96 ? 0.902 6.698 -15.812 1.00 85.25 96 LYS A O 1
ATOM 813 N N . ASN A 1 97 ? 2.261 8.004 -17.039 1.00 79.56 97 ASN A N 1
ATOM 814 C CA . ASN A 1 97 ? 1.559 9.274 -16.782 1.00 79.56 97 ASN A CA 1
ATOM 815 C C . ASN A 1 97 ? 0.518 9.665 -17.847 1.00 79.56 97 ASN A C 1
ATOM 817 O O . ASN A 1 97 ? -0.250 10.599 -17.647 1.00 79.56 97 ASN A O 1
ATOM 821 N N . LYS A 1 98 ? 0.441 8.952 -18.979 1.00 70.06 98 LYS A N 1
ATOM 822 C CA . LYS A 1 98 ? -0.426 9.334 -20.116 1.00 70.06 98 LYS A CA 1
ATOM 823 C C . LYS A 1 98 ? -1.870 8.814 -20.055 1.00 70.06 98 LYS A C 1
ATOM 825 O O . LYS A 1 98 ? -2.635 9.068 -20.983 1.00 70.06 98 LYS A O 1
ATOM 830 N N . LYS A 1 99 ? -2.255 8.064 -19.016 1.00 59.38 99 LYS A N 1
ATOM 831 C CA . LYS A 1 99 ? -3.627 7.546 -18.882 1.00 59.38 99 LYS A CA 1
ATOM 832 C C . LYS A 1 99 ? -4.513 8.544 -18.133 1.00 59.38 99 LYS A C 1
ATOM 834 O O . LYS A 1 99 ? -4.240 8.864 -16.977 1.00 59.38 99 LYS A O 1
ATOM 839 N N . ALA A 1 100 ? -5.594 8.953 -18.797 1.00 56.22 100 ALA A N 1
ATOM 840 C CA . ALA A 1 100 ? -6.761 9.579 -18.187 1.00 56.22 100 ALA A CA 1
ATOM 841 C C . ALA A 1 100 ? -7.221 8.746 -16.985 1.00 56.22 100 ALA A C 1
ATOM 843 O O . ALA A 1 100 ? -7.440 7.530 -17.113 1.00 56.22 100 ALA A O 1
ATOM 844 N N . ARG A 1 101 ? -7.303 9.353 -15.798 1.00 59.72 101 ARG A N 1
ATOM 845 C CA . ARG A 1 101 ? -7.798 8.637 -14.621 1.00 59.72 101 ARG A CA 1
ATOM 846 C C . ARG A 1 101 ? -9.318 8.628 -14.717 1.00 59.72 101 ARG A C 1
ATOM 848 O O . ARG A 1 101 ? -9.950 9.655 -14.547 1.00 59.72 101 ARG A O 1
ATOM 855 N N . ARG A 1 102 ? -9.904 7.452 -14.952 1.00 56.56 102 ARG A N 1
ATOM 856 C CA . ARG A 1 102 ? -11.333 7.252 -14.677 1.00 56.56 102 ARG A CA 1
ATOM 857 C C . ARG A 1 102 ? -11.589 7.501 -13.195 1.00 56.56 102 ARG A C 1
ATOM 859 O O . ARG A 1 102 ? -10.751 7.101 -12.375 1.00 56.56 102 ARG A O 1
ATOM 866 N N . ASP A 1 103 ? -12.748 8.074 -12.882 1.00 54.25 103 ASP A N 1
ATOM 867 C CA . ASP A 1 103 ? -13.274 8.095 -11.522 1.00 54.25 103 ASP A CA 1
ATOM 868 C C . ASP A 1 103 ? -13.204 6.681 -10.956 1.00 54.25 103 ASP A C 1
ATOM 870 O O . ASP A 1 103 ? -13.719 5.717 -11.530 1.00 54.25 103 ASP A O 1
ATOM 874 N N . ARG A 1 104 ? -12.441 6.540 -9.874 1.00 57.66 104 ARG A N 1
ATOM 875 C CA . ARG A 1 104 ? -12.300 5.263 -9.187 1.00 57.66 104 ARG A CA 1
ATOM 876 C C . ARG A 1 104 ? -13.331 5.232 -8.066 1.00 57.66 104 ARG A C 1
ATOM 878 O O . ARG A 1 104 ? -13.439 6.238 -7.363 1.00 57.66 104 ARG A O 1
ATOM 885 N N . PRO A 1 105 ? -14.030 4.103 -7.861 1.00 59.06 105 PRO A N 1
ATOM 886 C CA . PRO A 1 105 ? -14.849 3.923 -6.670 1.00 59.06 105 PRO A CA 1
ATOM 887 C C . PRO A 1 105 ? -14.031 4.228 -5.411 1.00 59.06 105 PRO A C 1
ATOM 889 O O . PRO A 1 105 ? -12.800 4.069 -5.389 1.00 59.06 105 PRO A O 1
ATOM 892 N N . THR A 1 106 ? -14.709 4.709 -4.370 1.00 68.44 106 THR A N 1
ATOM 893 C CA . THR A 1 106 ? -14.063 5.001 -3.092 1.00 68.44 106 THR A CA 1
ATOM 894 C C . THR A 1 106 ? -13.451 3.707 -2.562 1.00 68.44 106 THR A C 1
ATOM 896 O O . THR A 1 106 ? -14.105 2.671 -2.529 1.00 68.44 106 THR A O 1
ATOM 899 N N . ILE A 1 107 ? -12.170 3.738 -2.174 1.00 73.19 107 ILE A N 1
ATOM 900 C CA . ILE A 1 107 ? -11.448 2.528 -1.736 1.00 73.19 107 ILE A CA 1
ATOM 901 C C . ILE A 1 107 ? -12.173 1.852 -0.562 1.00 73.19 107 ILE A C 1
ATOM 903 O O . ILE A 1 107 ? -12.149 0.630 -0.461 1.00 73.19 107 ILE A O 1
ATOM 907 N N . ALA A 1 108 ? -12.885 2.639 0.251 1.00 78.00 108 ALA A N 1
ATOM 908 C CA . ALA A 1 108 ? -13.741 2.170 1.334 1.00 78.00 108 ALA A CA 1
ATOM 909 C C . ALA A 1 108 ? -14.751 1.089 0.896 1.00 78.00 108 ALA A C 1
ATOM 911 O O . ALA A 1 108 ? -15.043 0.181 1.664 1.00 78.00 108 ALA A O 1
ATOM 912 N N . GLN A 1 109 ? -15.239 1.126 -0.351 1.00 80.62 109 GLN A N 1
ATOM 913 C CA . GLN A 1 109 ? -16.176 0.129 -0.889 1.00 80.62 109 GLN A CA 1
ATOM 914 C C . GLN A 1 109 ? -15.560 -1.266 -1.059 1.00 80.62 109 GLN A C 1
ATOM 916 O O . GLN A 1 109 ? -16.297 -2.230 -1.250 1.00 80.62 109 GLN A O 1
ATOM 921 N N . ASN A 1 110 ? -14.233 -1.389 -0.984 1.00 83.44 110 ASN A N 1
ATOM 922 C CA . ASN A 1 110 ? -13.543 -2.672 -1.067 1.00 83.44 110 ASN A CA 1
ATOM 923 C C . ASN A 1 110 ? -13.413 -3.368 0.294 1.00 83.44 110 ASN A C 1
ATOM 925 O O . ASN A 1 110 ? -12.870 -4.465 0.330 1.00 83.44 110 ASN A O 1
ATOM 929 N N . PHE A 1 111 ? -13.871 -2.768 1.397 1.00 88.69 111 PHE A N 1
ATOM 930 C CA . PHE A 1 111 ? -13.774 -3.354 2.736 1.00 88.69 111 PHE A CA 1
ATOM 931 C C . PHE A 1 111 ? -15.145 -3.746 3.268 1.00 88.69 111 PHE A C 1
ATOM 933 O O . PHE A 1 111 ? -16.129 -3.019 3.099 1.00 88.69 111 PHE A O 1
ATOM 940 N N . ASP A 1 112 ? -15.217 -4.897 3.929 1.00 90.88 112 ASP A N 1
ATOM 941 C CA . ASP A 1 112 ? -16.423 -5.337 4.609 1.00 90.88 112 ASP A CA 1
ATOM 942 C C . ASP A 1 112 ? -16.369 -4.995 6.094 1.00 90.88 112 ASP A C 1
ATOM 944 O O . ASP A 1 112 ? -16.146 -5.847 6.949 1.00 90.88 112 ASP A O 1
ATOM 948 N N . PHE A 1 113 ? -16.587 -3.714 6.397 1.00 90.69 113 PHE A N 1
ATOM 949 C CA . PHE A 1 113 ? -16.660 -3.226 7.775 1.00 90.69 113 PHE A CA 1
ATOM 950 C C . PHE A 1 113 ? -17.754 -3.918 8.596 1.00 90.69 113 PHE A C 1
ATOM 952 O O . PHE A 1 113 ? -17.642 -3.962 9.815 1.00 90.69 113 PHE A O 1
ATOM 959 N N . GLU A 1 114 ? -18.787 -4.464 7.938 1.00 89.19 114 GLU A N 1
ATOM 960 C CA . GLU A 1 114 ? -19.864 -5.189 8.617 1.00 89.19 114 GLU A CA 1
ATOM 961 C C . GLU A 1 114 ? -19.438 -6.593 9.072 1.00 89.19 114 GLU A C 1
ATOM 963 O O . GLU A 1 114 ? -19.991 -7.134 10.023 1.00 89.19 114 GLU A O 1
ATOM 968 N N . ALA A 1 115 ? -18.442 -7.174 8.399 1.00 90.56 115 ALA A N 1
ATOM 969 C CA . ALA A 1 115 ? -17.879 -8.484 8.710 1.00 90.56 115 ALA A CA 1
ATOM 970 C C . ALA A 1 115 ? -16.542 -8.397 9.471 1.00 90.56 115 ALA A C 1
ATOM 972 O O . ALA A 1 115 ? -15.870 -9.417 9.650 1.00 90.56 115 ALA A O 1
ATOM 973 N N . ALA A 1 116 ? -16.133 -7.193 9.887 1.00 93.50 116 ALA A N 1
ATOM 974 C CA . ALA A 1 116 ? -14.912 -6.988 10.654 1.00 93.50 116 ALA A CA 1
ATOM 975 C C . ALA A 1 116 ? -15.003 -7.682 12.019 1.00 93.50 116 ALA A C 1
ATOM 977 O O . ALA A 1 116 ? -16.058 -7.697 12.651 1.00 93.50 116 ALA A O 1
ATOM 978 N N . LYS A 1 117 ? -13.888 -8.245 12.487 1.00 93.38 117 LYS A N 1
ATOM 979 C CA . LYS A 1 117 ? -13.822 -8.949 13.774 1.00 93.38 117 LYS A CA 1
ATOM 980 C C . LYS A 1 117 ? -12.802 -8.298 14.681 1.00 93.38 117 LYS A C 1
ATOM 982 O O . LYS A 1 117 ? -11.686 -8.027 14.249 1.00 93.38 117 LYS A O 1
ATOM 987 N N . VAL A 1 118 ? -13.150 -8.118 15.948 1.00 95.06 118 VAL A N 1
ATOM 988 C CA . VAL A 1 118 ? -12.182 -7.731 16.977 1.00 95.06 118 VAL A CA 1
ATOM 989 C C . VAL A 1 118 ? -11.305 -8.940 17.304 1.00 95.06 118 VAL A C 1
ATOM 991 O O . VAL A 1 118 ? -11.802 -9.978 17.737 1.00 95.06 118 VAL A O 1
ATOM 994 N N . LEU A 1 119 ? -10.000 -8.808 17.078 1.00 95.12 119 LEU A N 1
ATOM 995 C CA . LEU A 1 119 ? -8.989 -9.806 17.437 1.00 95.12 119 LEU A CA 1
ATOM 996 C C . LEU A 1 119 ? -8.485 -9.603 18.866 1.00 95.12 119 LEU A C 1
ATOM 998 O O . LEU A 1 119 ? -8.221 -10.564 19.583 1.00 95.12 119 LEU A O 1
ATOM 1002 N N . GLU A 1 120 ? -8.333 -8.344 19.266 1.00 94.75 120 GLU A N 1
ATOM 1003 C CA . GLU A 1 120 ? -7.804 -7.947 20.5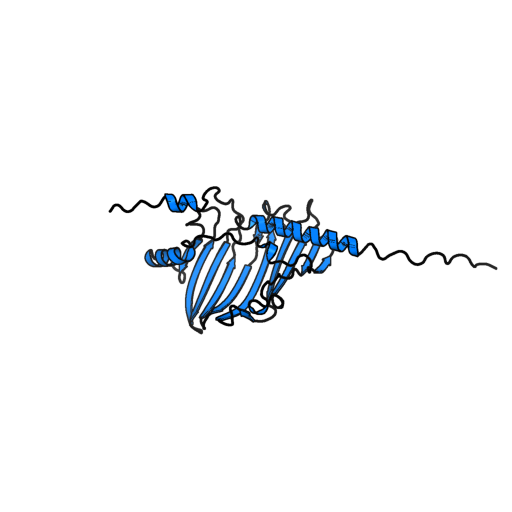64 1.00 94.75 120 GLU A CA 1
ATOM 1004 C C . GLU A 1 120 ? -8.365 -6.578 20.937 1.00 94.75 120 GLU A C 1
ATOM 1006 O O . GLU A 1 120 ? -8.440 -5.682 20.094 1.00 94.75 120 GLU A O 1
ATOM 1011 N N . GLU A 1 121 ? -8.733 -6.400 22.203 1.00 94.69 121 GLU A N 1
ATOM 1012 C CA . GLU A 1 121 ? -9.161 -5.110 22.724 1.00 94.69 121 GLU A CA 1
ATOM 1013 C C . GLU A 1 121 ? -8.609 -4.891 24.134 1.00 94.69 121 GLU A C 1
ATOM 1015 O O . GLU A 1 121 ? -8.841 -5.681 25.050 1.00 94.69 121 GLU A O 1
ATOM 1020 N N . THR A 1 122 ? -7.912 -3.775 24.317 1.00 93.88 122 THR A N 1
ATOM 1021 C CA . THR A 1 122 ? -7.443 -3.281 25.615 1.00 93.88 122 THR A CA 1
ATOM 1022 C C . THR A 1 122 ? -7.972 -1.859 25.828 1.00 93.88 122 THR A C 1
ATOM 1024 O O . THR A 1 122 ? -8.605 -1.302 24.931 1.00 93.88 122 THR A O 1
ATOM 1027 N N . PRO A 1 123 ? -7.764 -1.214 26.986 1.00 93.06 123 PRO A N 1
ATOM 1028 C CA . PRO A 1 123 ? -8.061 0.213 27.124 1.00 93.06 123 PRO A CA 1
ATOM 1029 C C . PRO A 1 123 ? -7.292 1.099 26.128 1.00 93.06 123 PRO A C 1
ATOM 1031 O O . PRO A 1 123 ? -7.776 2.169 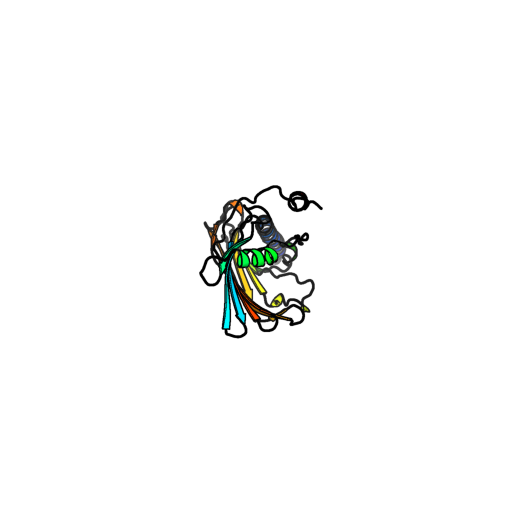25.775 1.00 93.06 123 PRO A O 1
ATOM 1034 N N . GLU A 1 124 ? -6.134 0.639 25.654 1.00 92.19 124 GLU A N 1
ATOM 1035 C CA . GLU A 1 124 ? -5.200 1.413 24.832 1.00 92.19 124 GLU A CA 1
ATOM 1036 C C . GLU A 1 124 ? -5.389 1.165 23.339 1.00 92.19 124 GLU A C 1
ATOM 1038 O O . GLU A 1 124 ? -5.301 2.099 22.552 1.00 92.19 124 GLU A O 1
ATOM 1043 N N . ILE A 1 125 ? -5.691 -0.071 22.939 1.00 94.00 125 ILE A N 1
ATOM 1044 C CA . ILE A 1 125 ? -5.781 -0.449 21.529 1.00 94.00 125 ILE A CA 1
ATOM 1045 C C . ILE A 1 125 ? -7.008 -1.304 21.242 1.00 94.00 125 ILE A C 1
ATOM 1047 O O . ILE A 1 125 ? -7.602 -1.931 22.122 1.00 94.00 125 ILE A O 1
ATOM 1051 N N . VAL A 1 126 ? -7.373 -1.355 19.971 1.00 95.56 126 VAL A N 1
ATOM 1052 C CA . VAL A 1 126 ? -8.257 -2.371 19.417 1.00 95.56 126 VAL A CA 1
ATOM 1053 C C . VAL A 1 126 ? -7.694 -2.831 18.075 1.00 95.56 126 VAL A C 1
ATOM 1055 O O . VAL A 1 126 ? -7.274 -2.020 17.248 1.00 95.56 126 VAL A O 1
ATOM 1058 N N . ARG A 1 127 ? -7.641 -4.146 17.870 1.00 96.38 127 ARG A N 1
ATOM 1059 C CA . ARG A 1 127 ? -7.149 -4.774 16.642 1.00 96.38 127 ARG A CA 1
ATOM 1060 C C . ARG A 1 127 ? -8.305 -5.446 15.935 1.00 96.38 127 ARG A C 1
ATOM 1062 O O . ARG A 1 127 ? -9.005 -6.257 16.537 1.00 96.38 127 ARG A O 1
ATOM 1069 N N . TYR A 1 128 ? -8.467 -5.134 14.658 1.00 96.56 128 TYR A N 1
ATOM 1070 C CA . TYR A 1 128 ? -9.510 -5.687 13.808 1.00 96.56 128 TYR A CA 1
ATOM 1071 C C . TYR A 1 128 ? -8.912 -6.565 12.717 1.00 96.56 128 TYR A C 1
ATOM 1073 O O . TYR A 1 128 ? -7.975 -6.146 12.046 1.00 96.56 128 TYR A O 1
ATOM 1081 N N . GLU A 1 129 ? -9.502 -7.730 12.483 1.00 95.31 129 GLU A N 1
ATOM 1082 C CA . GLU A 1 129 ? -9.459 -8.384 11.176 1.00 95.31 129 GLU A CA 1
ATOM 1083 C C . GLU A 1 129 ? -10.507 -7.695 10.293 1.00 95.31 129 GLU A C 1
ATOM 1085 O O . GLU A 1 129 ? -11.691 -7.682 10.641 1.00 95.31 129 GLU A O 1
ATOM 1090 N N . LEU A 1 130 ? -10.086 -7.092 9.179 1.00 94.19 130 LEU A N 1
ATOM 1091 C CA . LEU A 1 130 ? -10.960 -6.363 8.257 1.00 94.19 130 LEU A CA 1
ATOM 1092 C C . LEU A 1 130 ? -11.039 -7.086 6.903 1.00 94.19 130 LEU A C 1
ATOM 1094 O O . LEU A 1 130 ? -10.160 -6.903 6.059 1.00 94.19 130 LEU A O 1
ATOM 1098 N N . PRO A 1 131 ? -12.094 -7.878 6.647 1.00 91.88 131 PRO A N 1
ATOM 1099 C CA . PRO A 1 131 ? -12.250 -8.567 5.375 1.00 91.88 131 PRO A CA 1
ATOM 1100 C C . PRO A 1 131 ? -12.385 -7.596 4.198 1.00 91.88 131 PRO A C 1
ATOM 1102 O O . PRO A 1 131 ? -12.934 -6.496 4.316 1.00 91.88 131 PRO A O 1
ATOM 1105 N N . LEU A 1 132 ? -11.929 -8.028 3.024 1.00 88.62 132 LEU A N 1
ATOM 1106 C CA . LEU A 1 132 ? -12.203 -7.332 1.770 1.00 88.62 132 LEU A CA 1
ATOM 1107 C C . LEU A 1 132 ? -13.575 -7.745 1.226 1.00 88.62 132 LEU A C 1
ATOM 1109 O O . LEU A 1 132 ? -13.967 -8.903 1.327 1.00 88.62 132 LEU A O 1
ATOM 1113 N N . ARG A 1 133 ? -14.284 -6.821 0.576 1.00 85.50 133 ARG A N 1
ATOM 1114 C CA . ARG A 1 133 ? -15.442 -7.132 -0.267 1.00 85.50 133 ARG A CA 1
ATOM 1115 C C . ARG A 1 133 ? -14.950 -7.649 -1.609 1.00 85.50 133 ARG A C 1
ATOM 1117 O O . ARG A 1 133 ? -14.081 -7.044 -2.234 1.00 85.50 133 ARG A O 1
ATOM 1124 N N . SER A 1 134 ? -15.566 -8.717 -2.102 1.00 69.88 134 SER A N 1
ATOM 1125 C CA . SER A 1 134 ? -15.429 -9.121 -3.496 1.00 69.88 134 SER A CA 1
ATOM 1126 C C . SER A 1 134 ? -16.781 -9.033 -4.172 1.00 69.88 134 SER A C 1
ATOM 1128 O O . SER A 1 134 ? -17.747 -9.643 -3.728 1.00 69.88 134 SER A O 1
ATOM 1130 N N . SER A 1 135 ? -16.854 -8.290 -5.273 1.00 59.97 135 SER A N 1
ATOM 1131 C CA . SER A 1 135 ? -17.991 -8.390 -6.188 1.00 59.97 135 SER A CA 1
ATOM 1132 C C . SER A 1 135 ? -17.869 -9.606 -7.113 1.00 59.97 135 SER A C 1
ATOM 1134 O O . SER A 1 135 ? -18.844 -9.964 -7.770 1.00 59.97 135 SER A O 1
ATOM 1136 N N . VAL A 1 136 ? -16.685 -10.240 -7.183 1.00 61.09 136 VAL A N 1
ATOM 1137 C CA . VAL A 1 136 ? -16.380 -11.347 -8.096 1.00 61.09 136 VAL A CA 1
ATOM 1138 C C . VAL A 1 136 ? -15.288 -12.265 -7.508 1.00 61.09 136 VAL A C 1
ATOM 1140 O O . VAL A 1 136 ? -14.130 -12.223 -7.926 1.00 61.09 136 VAL A O 1
ATOM 1143 N N . GLU A 1 137 ? -15.633 -13.113 -6.531 1.00 63.53 137 GLU A N 1
ATOM 1144 C CA . GLU A 1 137 ? -14.666 -13.986 -5.823 1.00 63.53 137 GLU A CA 1
ATOM 1145 C C . GLU A 1 137 ? -13.849 -14.891 -6.755 1.00 63.53 137 GLU A C 1
ATOM 1147 O O . GLU A 1 137 ? -12.670 -15.140 -6.510 1.00 63.53 137 GLU A O 1
ATOM 1152 N N . TRP A 1 138 ? -14.432 -15.324 -7.877 1.00 64.56 138 TRP A N 1
ATOM 1153 C CA . TRP A 1 138 ? -13.733 -16.162 -8.853 1.00 64.56 138 TRP A CA 1
ATOM 1154 C C . TRP A 1 138 ? -12.586 -15.431 -9.582 1.00 64.56 138 TRP A C 1
ATOM 1156 O O . TRP A 1 138 ? -11.683 -16.081 -10.109 1.00 64.56 138 TRP A O 1
ATOM 1166 N N . LEU A 1 139 ? -12.591 -14.091 -9.609 1.00 65.19 139 LEU A N 1
ATOM 1167 C CA . LEU A 1 139 ? -11.510 -13.274 -10.181 1.00 65.19 139 LEU A CA 1
ATOM 1168 C C . LEU A 1 139 ? -10.436 -12.897 -9.163 1.00 65.19 139 LEU A C 1
ATOM 1170 O O . LEU A 1 139 ? -9.296 -12.636 -9.563 1.00 65.19 139 LEU A O 1
ATOM 1174 N N . PHE A 1 140 ? -10.809 -12.826 -7.886 1.00 73.31 140 PHE A N 1
ATOM 1175 C CA . PHE A 1 140 ? -9.932 -12.425 -6.799 1.00 73.31 140 PHE A CA 1
ATOM 1176 C C . PHE A 1 140 ? -10.372 -13.117 -5.496 1.00 73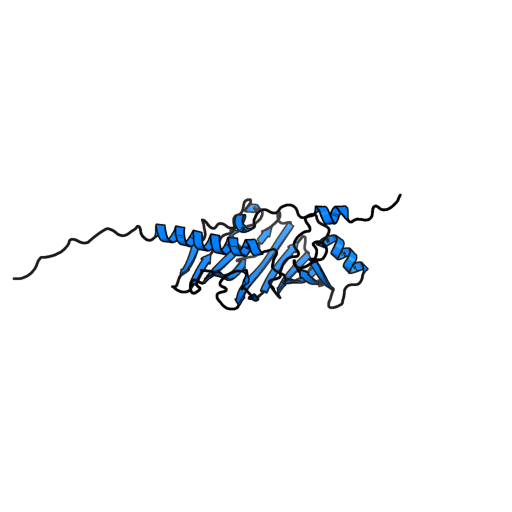.31 140 PHE A C 1
ATOM 1178 O O . PHE A 1 140 ? -11.370 -12.700 -4.895 1.00 73.31 140 PHE A O 1
ATOM 1185 N N . PRO A 1 141 ? -9.653 -14.165 -5.054 1.00 78.81 141 PRO A N 1
ATOM 1186 C CA . PRO A 1 141 ? -9.968 -14.894 -3.831 1.00 78.81 141 PRO A CA 1
ATOM 1187 C C . PRO A 1 141 ? -9.568 -14.065 -2.603 1.00 78.81 141 PRO A C 1
ATOM 1189 O O . PRO A 1 141 ? -8.497 -14.237 -2.023 1.00 78.81 141 PRO A O 1
ATOM 1192 N N . ILE A 1 142 ? -10.446 -13.133 -2.226 1.00 80.94 142 ILE A N 1
ATOM 1193 C CA . ILE A 1 142 ? -10.295 -12.234 -1.070 1.00 80.94 142 ILE A CA 1
ATOM 1194 C C . ILE A 1 142 ? -10.064 -12.978 0.246 1.00 80.94 142 ILE A C 1
ATOM 1196 O O . ILE A 1 142 ? -9.388 -12.454 1.120 1.00 80.94 142 ILE A O 1
ATOM 1200 N N . ASN A 1 143 ? -10.564 -14.210 0.367 1.00 82.75 143 ASN A N 1
ATOM 1201 C CA . ASN A 1 143 ? -10.411 -15.063 1.544 1.00 82.75 143 ASN A CA 1
ATOM 1202 C C . ASN A 1 143 ? -8.957 -15.483 1.813 1.00 82.75 143 ASN A C 1
ATOM 1204 O O . ASN A 1 143 ? -8.669 -16.069 2.851 1.00 82.75 143 ASN A O 1
ATOM 1208 N N . LYS A 1 144 ? -8.051 -15.218 0.870 1.00 86.88 144 LYS A N 1
ATOM 1209 C CA . LYS A 1 144 ? -6.615 -15.442 1.029 1.00 86.88 144 LYS A CA 1
ATOM 1210 C C . LYS A 1 144 ? -5.871 -14.203 1.501 1.00 86.88 144 LYS A C 1
ATOM 1212 O O . LYS A 1 144 ? -4.673 -14.306 1.721 1.00 86.88 144 LYS A O 1
ATOM 1217 N N . VAL A 1 145 ? -6.539 -13.055 1.610 1.00 89.44 145 VAL A N 1
ATOM 1218 C CA . VAL A 1 145 ? -5.955 -11.806 2.099 1.00 89.44 145 VAL A CA 1
ATOM 1219 C C . VAL A 1 145 ? -6.362 -11.621 3.552 1.00 89.44 145 VAL A C 1
ATOM 1221 O O . VAL A 1 145 ? -7.545 -11.522 3.865 1.00 89.44 145 VAL A O 1
ATOM 1224 N N . GLU A 1 146 ? -5.373 -11.539 4.426 1.00 93.38 146 GLU A N 1
ATOM 1225 C CA . GLU A 1 146 ? -5.553 -11.164 5.820 1.00 93.38 146 GLU A CA 1
ATOM 1226 C C . GLU A 1 146 ? -5.150 -9.701 5.969 1.00 93.38 146 GLU A C 1
ATOM 1228 O O . GLU A 1 146 ? -4.031 -9.328 5.618 1.00 93.38 146 GLU A O 1
ATOM 1233 N N . LEU A 1 147 ? -6.069 -8.875 6.462 1.00 94.62 147 LEU A N 1
ATOM 1234 C CA . LEU A 1 147 ? -5.846 -7.461 6.733 1.00 94.62 147 LEU A CA 1
ATOM 1235 C C . LEU A 1 147 ? -6.142 -7.204 8.206 1.00 94.62 147 LEU A C 1
ATOM 1237 O O . LEU A 1 147 ? -7.281 -7.354 8.648 1.00 94.62 147 LEU A O 1
ATOM 1241 N N . ILE A 1 148 ? -5.113 -6.802 8.943 1.00 96.25 148 ILE A N 1
ATOM 1242 C CA . ILE A 1 148 ? -5.207 -6.427 10.347 1.00 96.25 148 ILE A CA 1
ATOM 1243 C C . ILE A 1 148 ? -5.042 -4.917 10.465 1.00 96.25 148 ILE A C 1
ATOM 1245 O O . ILE A 1 148 ? -4.088 -4.331 9.953 1.00 96.25 148 ILE A O 1
ATOM 1249 N N . VAL A 1 149 ? -5.981 -4.288 11.162 1.00 95.75 149 VAL A N 1
ATOM 1250 C CA . VAL A 1 149 ? -5.991 -2.853 11.436 1.00 95.75 149 VAL A CA 1
ATOM 1251 C C . VAL A 1 149 ? -5.904 -2.644 12.940 1.00 95.75 149 VAL A C 1
ATOM 1253 O O . VAL A 1 149 ? -6.784 -3.086 13.676 1.00 95.75 149 VAL A O 1
ATOM 1256 N N . THR A 1 150 ? -4.868 -1.946 13.396 1.00 95.56 150 THR A N 1
ATOM 1257 C CA . THR A 1 150 ? -4.715 -1.560 14.803 1.00 95.56 150 THR A CA 1
ATOM 1258 C C . THR A 1 150 ? -5.106 -0.100 14.967 1.00 95.56 150 THR A C 1
ATOM 1260 O O . THR A 1 150 ? -4.534 0.783 14.322 1.00 95.56 150 THR A O 1
ATOM 1263 N N . ILE A 1 151 ? -6.070 0.153 15.848 1.00 94.44 151 ILE A N 1
ATOM 1264 C CA . ILE A 1 151 ? -6.503 1.489 16.252 1.00 94.44 151 ILE A CA 1
ATOM 1265 C C . ILE A 1 151 ? -6.072 1.714 17.693 1.00 94.44 151 ILE A C 1
ATOM 1267 O O . ILE A 1 151 ? -6.316 0.880 18.563 1.00 94.44 151 ILE A O 1
ATOM 1271 N N . ASP A 1 152 ? -5.467 2.863 17.937 1.00 92.19 152 ASP A N 1
ATOM 1272 C CA . ASP A 1 152 ? -5.146 3.339 19.272 1.00 92.19 152 ASP A CA 1
ATOM 1273 C C . ASP A 1 152 ? -6.293 4.200 19.824 1.00 92.19 152 ASP A C 1
ATOM 1275 O O . ASP A 1 152 ? -6.958 4.926 19.080 1.00 92.19 152 ASP A O 1
ATOM 1279 N N . LYS A 1 153 ? -6.540 4.089 21.130 1.00 91.62 153 LYS A N 1
ATOM 1280 C CA . LYS A 1 153 ? -7.624 4.728 21.887 1.00 91.62 153 LYS A CA 1
ATOM 1281 C C . LYS A 1 153 ? -7.124 5.676 22.988 1.00 91.62 153 LYS A C 1
ATOM 1283 O O . LYS A 1 153 ? -7.948 6.246 23.698 1.00 91.62 153 LYS A O 1
ATOM 1288 N N . THR A 1 154 ? -5.812 5.828 23.154 1.00 89.12 154 THR A N 1
ATOM 1289 C CA . THR A 1 154 ? -5.170 6.619 24.220 1.00 89.12 154 THR A CA 1
ATOM 1290 C C . THR A 1 154 ? -5.181 8.122 23.945 1.00 89.12 154 THR A C 1
ATOM 1292 O O . THR A 1 154 ? -5.163 8.924 24.880 1.00 89.12 154 THR A O 1
ATOM 1295 N N . GLY A 1 155 ? -5.222 8.510 22.667 1.00 82.06 155 GLY A N 1
ATOM 1296 C CA . GLY A 1 155 ? -5.277 9.905 22.243 1.00 82.06 155 GLY A CA 1
ATOM 1297 C C . GLY A 1 155 ? -6.615 10.598 22.554 1.00 82.06 155 GLY A C 1
ATOM 1298 O O . GLY A 1 155 ? -7.603 9.949 22.901 1.00 82.06 155 GLY A O 1
ATOM 1299 N N . PRO A 1 156 ? -6.693 11.932 22.377 1.00 83.44 156 PRO A N 1
ATOM 1300 C CA . PRO A 1 156 ? -7.949 12.681 22.516 1.00 83.44 156 PRO A CA 1
ATOM 1301 C C . PRO A 1 156 ? -9.030 12.213 21.527 1.00 83.44 156 PRO A C 1
ATOM 1303 O O . PRO A 1 156 ? -10.222 12.390 21.780 1.00 83.44 156 PRO A O 1
ATOM 1306 N N . ALA A 1 157 ? -8.613 11.605 20.414 1.00 86.06 157 ALA A N 1
ATOM 1307 C CA . ALA A 1 157 ? -9.458 10.887 19.478 1.00 86.06 157 ALA A CA 1
ATOM 1308 C C . ALA A 1 157 ? -8.780 9.559 19.092 1.00 86.06 157 ALA A C 1
ATOM 1310 O O . ALA A 1 157 ? -7.558 9.532 18.936 1.00 86.06 157 ALA A O 1
ATOM 1311 N N . PRO A 1 158 ? -9.548 8.469 18.911 1.00 90.06 158 PRO A N 1
ATOM 1312 C CA . PRO A 1 158 ? -9.004 7.222 18.393 1.00 90.06 158 PRO A CA 1
ATOM 1313 C C . PRO A 1 158 ? -8.463 7.366 16.970 1.00 90.06 158 PRO A C 1
ATOM 1315 O O . PRO A 1 158 ? -9.128 7.982 16.132 1.00 90.06 158 PRO A O 1
ATOM 1318 N N . ALA A 1 159 ? -7.327 6.734 16.682 1.00 90.88 159 ALA A N 1
ATOM 1319 C CA . ALA A 1 159 ? -6.621 6.898 15.415 1.00 90.88 159 ALA A CA 1
ATOM 1320 C C . ALA A 1 159 ? -5.932 5.620 14.925 1.00 90.88 159 ALA A C 1
ATOM 1322 O O . ALA A 1 159 ? -5.675 4.688 15.687 1.00 90.88 159 ALA A O 1
ATOM 1323 N N . LEU A 1 160 ? -5.631 5.582 13.624 1.00 91.31 160 LEU A N 1
ATOM 1324 C CA . LEU A 1 160 ? -4.942 4.456 13.000 1.00 91.31 160 LEU A CA 1
ATOM 1325 C C . LEU A 1 160 ? -3.490 4.394 13.485 1.00 91.31 160 LEU A C 1
ATOM 1327 O O . LEU A 1 160 ? -2.731 5.336 13.267 1.00 91.31 160 LEU A O 1
ATOM 1331 N N . ALA A 1 161 ? -3.104 3.274 14.091 1.00 92.12 161 ALA A N 1
ATOM 1332 C CA . ALA A 1 161 ? -1.748 3.049 14.585 1.00 92.12 161 ALA A CA 1
ATOM 1333 C C . ALA A 1 161 ? -0.929 2.163 13.640 1.00 92.12 161 ALA A C 1
ATOM 1335 O O . ALA A 1 161 ? 0.250 2.428 13.407 1.00 92.12 161 ALA A O 1
ATOM 1336 N N . GLN A 1 162 ? -1.552 1.125 13.075 1.00 93.19 162 GLN A N 1
ATOM 1337 C CA . GLN A 1 162 ? -0.871 0.171 12.202 1.00 93.19 162 GLN A CA 1
ATOM 1338 C C . GLN A 1 162 ? -1.839 -0.476 11.210 1.00 93.19 162 GLN A C 1
ATOM 1340 O O . GLN A 1 162 ? -3.000 -0.739 11.533 1.00 93.19 162 GLN A O 1
ATOM 1345 N N . VAL A 1 163 ? -1.334 -0.772 10.014 1.00 92.81 163 VAL A N 1
ATOM 1346 C CA . VAL A 1 163 ? -1.996 -1.619 9.019 1.00 92.81 163 VAL A CA 1
ATOM 1347 C C . VAL A 1 163 ? -1.042 -2.730 8.621 1.00 92.81 163 VAL A C 1
ATOM 1349 O O . VAL A 1 163 ? 0.065 -2.458 8.158 1.00 92.81 163 VAL A O 1
ATOM 1352 N N . GLN A 1 164 ? -1.499 -3.969 8.760 1.00 94.31 164 GLN A N 1
ATOM 1353 C CA . GLN A 1 164 ? -0.787 -5.148 8.289 1.00 94.31 164 GLN A CA 1
ATOM 1354 C C . GLN A 1 164 ? -1.636 -5.871 7.252 1.00 94.31 164 GLN A C 1
ATOM 1356 O O . GLN A 1 164 ? -2.820 -6.102 7.486 1.00 94.31 164 GLN A O 1
ATOM 1361 N N . ALA A 1 165 ? -1.052 -6.245 6.119 1.00 92.88 165 ALA A N 1
ATOM 1362 C CA . ALA A 1 165 ? -1.727 -7.099 5.151 1.00 92.88 165 ALA A CA 1
ATOM 1363 C C . ALA A 1 165 ? -0.796 -8.191 4.646 1.00 92.88 165 ALA A C 1
ATOM 1365 O O . ALA A 1 165 ? 0.347 -7.922 4.288 1.00 92.88 165 ALA A O 1
ATOM 1366 N N . ARG A 1 166 ? -1.309 -9.416 4.566 1.00 93.69 166 ARG A N 1
ATOM 1367 C CA . ARG A 1 166 ? -0.578 -10.557 4.016 1.00 93.69 166 ARG A CA 1
ATOM 1368 C C . ARG A 1 166 ? -1.490 -11.477 3.229 1.00 93.69 166 ARG A C 1
ATOM 1370 O O . ARG A 1 166 ? -2.710 -11.431 3.395 1.00 93.69 166 ARG A O 1
ATOM 1377 N N . ILE A 1 167 ? -0.910 -12.334 2.393 1.00 91.50 167 ILE A N 1
ATOM 1378 C CA . ILE A 1 167 ? -1.650 -13.463 1.822 1.00 91.50 167 ILE A CA 1
ATOM 1379 C C . ILE A 1 167 ? -1.301 -14.761 2.540 1.00 91.50 167 ILE A C 1
ATOM 1381 O O . ILE A 1 167 ? -0.142 -15.008 2.858 1.00 91.50 167 ILE A O 1
ATOM 1385 N N . SER A 1 168 ? -2.299 -15.605 2.784 1.00 88.19 168 SER A N 1
ATOM 1386 C CA . SER A 1 168 ? -2.088 -16.910 3.421 1.00 88.19 168 SER A CA 1
ATOM 1387 C C . SER A 1 168 ? -1.448 -17.927 2.473 1.00 88.19 168 SER A C 1
ATOM 1389 O O . SER A 1 168 ? -0.720 -18.817 2.909 1.00 88.19 168 SER A O 1
ATOM 1391 N N . GLU A 1 169 ? -1.696 -17.793 1.169 1.00 89.69 169 GLU A N 1
ATOM 1392 C CA . GLU A 1 169 ? -1.107 -18.632 0.130 1.00 89.69 169 GLU A CA 1
ATOM 1393 C C . GLU A 1 169 ? -1.166 -17.961 -1.258 1.00 89.69 169 GLU A C 1
ATOM 1395 O O . GLU A 1 169 ? -2.042 -17.126 -1.508 1.00 89.69 169 GLU A O 1
ATOM 1400 N N . PRO A 1 170 ? -0.301 -18.359 -2.213 1.00 90.69 170 PRO A N 1
ATOM 1401 C CA . PRO A 1 170 ? -0.363 -17.872 -3.587 1.00 90.69 170 PRO A CA 1
ATOM 1402 C C . PRO A 1 170 ? -1.705 -18.162 -4.273 1.00 90.69 170 PRO A C 1
ATOM 1404 O O . PRO A 1 170 ? -2.275 -19.250 -4.149 1.00 90.69 170 PRO A O 1
ATOM 1407 N N . PHE A 1 171 ? -2.170 -17.247 -5.124 1.00 88.56 171 PHE A N 1
ATOM 1408 C CA . PHE A 1 171 ? -3.415 -17.440 -5.868 1.00 88.56 171 PHE A CA 1
ATOM 1409 C C . PHE A 1 171 ? -3.423 -16.822 -7.258 1.00 88.56 171 PHE A C 1
ATOM 1411 O O . PHE A 1 171 ? -2.611 -15.969 -7.602 1.00 88.56 171 PHE A O 1
ATOM 1418 N N . ARG A 1 172 ? -4.341 -17.304 -8.095 1.00 86.31 172 ARG A N 1
ATOM 1419 C CA . ARG A 1 172 ? -4.517 -16.832 -9.468 1.00 86.31 172 ARG A CA 1
ATOM 1420 C C . ARG A 1 172 ? -5.577 -15.738 -9.524 1.00 86.31 172 ARG A C 1
ATOM 1422 O O . ARG A 1 172 ? -6.573 -15.810 -8.814 1.00 86.31 172 ARG A O 1
ATOM 1429 N N . VAL A 1 173 ? -5.359 -14.764 -10.399 1.00 83.69 173 VAL A N 1
ATOM 1430 C CA . VAL A 1 173 ? -6.283 -13.660 -10.686 1.00 83.69 173 VAL A CA 1
ATOM 1431 C C . VAL A 1 173 ? -6.441 -13.489 -12.193 1.00 83.69 173 VAL A C 1
ATOM 1433 O O . VAL A 1 173 ? -5.687 -14.075 -12.977 1.00 83.69 173 VAL A O 1
ATOM 1436 N N . ALA A 1 174 ? -7.423 -12.682 -12.607 1.00 80.50 174 ALA A N 1
ATOM 1437 C CA . ALA A 1 174 ? -7.669 -12.353 -14.013 1.00 80.50 174 ALA A CA 1
ATOM 1438 C C . ALA A 1 174 ? -7.787 -13.608 -14.898 1.00 80.50 174 ALA A C 1
ATOM 1440 O O . ALA A 1 174 ? -7.015 -13.780 -15.839 1.00 80.50 174 ALA A O 1
ATOM 1441 N N . LEU A 1 175 ? -8.717 -14.513 -14.562 1.00 80.38 175 LEU A N 1
ATOM 1442 C CA . LEU A 1 175 ? -8.944 -15.771 -15.296 1.00 80.38 175 LEU A CA 1
ATOM 1443 C C . LEU A 1 175 ? -7.704 -16.690 -15.374 1.00 80.38 175 LEU A C 1
ATOM 1445 O O . LEU A 1 175 ? -7.591 -17.514 -16.274 1.00 80.38 175 LEU A O 1
ATOM 1449 N N . GLY A 1 176 ? -6.753 -16.555 -14.444 1.00 79.75 176 GLY A N 1
ATOM 1450 C CA . GLY A 1 176 ? -5.518 -17.343 -14.446 1.00 79.75 176 GLY A CA 1
ATOM 1451 C C . GLY A 1 176 ? -4.369 -16.741 -15.254 1.00 79.75 176 GLY A C 1
ATOM 1452 O O . GLY A 1 176 ? -3.309 -17.356 -15.321 1.00 79.75 176 GLY A O 1
ATOM 1453 N N . LEU A 1 177 ? -4.538 -15.540 -15.819 1.00 82.25 177 LEU A N 1
ATOM 1454 C CA . LEU A 1 177 ? -3.494 -14.837 -16.577 1.00 82.25 177 LEU A CA 1
ATOM 1455 C C . LEU A 1 177 ? -2.384 -14.266 -15.686 1.00 82.25 177 LEU A C 1
ATOM 1457 O O . LEU A 1 177 ? -1.289 -13.961 -16.169 1.00 82.25 177 LEU A O 1
ATOM 1461 N N . ALA A 1 178 ? -2.669 -14.103 -14.395 1.00 85.19 178 ALA A N 1
ATOM 1462 C CA . ALA A 1 178 ? -1.692 -13.684 -13.411 1.00 85.19 178 ALA A CA 1
ATOM 1463 C C . ALA A 1 178 ? -1.800 -14.506 -12.125 1.00 85.19 178 ALA A C 1
ATOM 1465 O O . ALA A 1 178 ? -2.857 -15.037 -11.775 1.00 85.19 178 ALA A O 1
ATOM 1466 N N . ARG A 1 179 ? -0.680 -14.597 -11.416 1.00 88.81 179 ARG A N 1
ATOM 1467 C CA . ARG A 1 179 ? -0.559 -15.242 -10.115 1.00 88.81 179 ARG A CA 1
ATOM 1468 C C . ARG A 1 179 ? 0.040 -14.253 -9.129 1.00 88.81 179 ARG A C 1
ATOM 1470 O O . ARG A 1 179 ? 1.101 -13.702 -9.394 1.00 88.81 179 ARG A O 1
ATOM 1477 N N . ILE A 1 180 ? -0.631 -14.050 -8.008 1.00 85.88 180 ILE A N 1
ATOM 1478 C CA . ILE A 1 180 ? -0.075 -13.366 -6.848 1.00 85.88 180 ILE A CA 1
ATOM 1479 C C . ILE A 1 180 ? 0.678 -14.427 -6.050 1.00 85.88 180 ILE A C 1
ATOM 1481 O O . ILE A 1 180 ? 0.101 -15.454 -5.684 1.00 85.88 180 ILE A O 1
ATOM 1485 N N . LEU A 1 181 ? 1.983 -14.231 -5.893 1.00 86.94 181 LEU A N 1
ATOM 1486 C CA . LEU A 1 181 ? 2.863 -15.142 -5.164 1.00 86.94 181 LEU A CA 1
ATOM 1487 C C . LEU A 1 181 ? 3.027 -14.719 -3.714 1.00 86.94 181 LEU A C 1
ATOM 1489 O O . LEU A 1 181 ? 3.113 -15.589 -2.856 1.00 86.94 181 LEU A O 1
ATOM 1493 N N . ASP A 1 182 ? 3.069 -13.412 -3.477 1.00 88.12 182 ASP A N 1
ATOM 1494 C CA . ASP A 1 182 ? 3.280 -12.849 -2.155 1.00 88.12 182 ASP A CA 1
ATOM 1495 C C . ASP A 1 182 ? 2.718 -11.427 -2.082 1.00 88.12 182 ASP A C 1
ATOM 1497 O O . ASP A 1 182 ? 2.738 -10.693 -3.080 1.00 88.12 182 ASP A O 1
ATOM 1501 N N . ILE A 1 183 ? 2.215 -11.063 -0.909 1.00 87.19 183 ILE A N 1
ATOM 1502 C CA . ILE A 1 183 ? 1.912 -9.695 -0.495 1.00 87.19 183 ILE A CA 1
ATOM 1503 C C . ILE A 1 183 ? 2.282 -9.637 0.976 1.00 87.19 183 ILE A C 1
ATOM 1505 O O . ILE A 1 183 ? 1.785 -10.449 1.755 1.00 87.19 183 ILE A O 1
ATOM 1509 N N . ASP A 1 184 ? 3.089 -8.652 1.333 1.00 88.62 184 ASP A N 1
ATOM 1510 C CA . ASP A 1 184 ? 3.418 -8.348 2.718 1.00 88.62 184 ASP A CA 1
ATOM 1511 C C . ASP A 1 184 ? 3.454 -6.829 2.873 1.00 88.62 184 ASP A C 1
ATOM 1513 O O . ASP A 1 184 ? 4.137 -6.121 2.132 1.00 88.62 184 ASP A O 1
ATOM 1517 N N . LEU A 1 185 ? 2.632 -6.323 3.773 1.00 89.50 185 LEU A N 1
ATOM 1518 C CA . LEU A 1 185 ? 2.483 -4.920 4.102 1.00 89.50 185 LEU A CA 1
ATOM 1519 C C . LEU A 1 185 ? 2.544 -4.825 5.615 1.00 89.50 185 LEU A C 1
ATOM 1521 O O . LEU A 1 185 ? 1.702 -5.409 6.292 1.00 89.50 185 LEU A O 1
ATOM 1525 N N . ASP A 1 186 ? 3.463 -4.015 6.117 1.00 91.00 186 ASP A N 1
ATOM 1526 C CA . ASP A 1 186 ? 3.455 -3.575 7.504 1.00 91.00 186 ASP A CA 1
ATOM 1527 C C . ASP A 1 186 ? 3.789 -2.087 7.525 1.00 91.00 186 ASP A C 1
ATOM 1529 O O . ASP A 1 186 ? 4.894 -1.673 7.158 1.00 91.00 186 ASP A O 1
ATOM 1533 N N . VAL A 1 187 ? 2.791 -1.278 7.876 1.00 86.31 187 VAL A N 1
ATOM 1534 C CA . VAL A 1 187 ? 2.911 0.175 7.975 1.00 86.31 187 VAL A CA 1
ATOM 1535 C C . VAL A 1 187 ? 2.464 0.607 9.360 1.00 86.31 187 VAL A C 1
ATOM 1537 O O . VAL A 1 187 ? 1.313 0.393 9.744 1.00 86.31 187 VAL A O 1
ATOM 1540 N N . GLN A 1 188 ? 3.370 1.262 10.077 1.00 89.00 188 GLN A N 1
ATOM 1541 C CA . GLN A 1 188 ? 3.174 1.818 11.413 1.00 89.00 188 GLN A CA 1
ATOM 1542 C C . GLN A 1 188 ? 3.173 3.344 11.350 1.00 89.00 188 GLN A C 1
ATOM 1544 O O . GLN A 1 188 ? 3.809 3.930 10.478 1.00 89.00 188 GLN A O 1
ATOM 1549 N N . MET A 1 189 ? 2.469 4.000 12.270 1.00 85.25 189 MET A N 1
ATOM 1550 C CA . MET A 1 189 ? 2.423 5.463 12.342 1.00 85.25 189 MET A CA 1
ATOM 1551 C C . MET A 1 189 ? 3.293 5.996 13.493 1.00 85.25 189 MET A C 1
ATOM 1553 O O . MET A 1 189 ? 3.078 5.643 14.650 1.00 85.25 189 MET A O 1
ATOM 1557 N N . GLU A 1 190 ? 4.236 6.894 13.192 1.00 76.62 190 GLU A N 1
ATOM 1558 C CA . GLU A 1 190 ? 5.061 7.624 14.170 1.00 76.62 190 GLU A CA 1
ATOM 1559 C C . GLU A 1 190 ? 4.539 9.069 14.393 1.00 76.62 190 GLU A C 1
ATOM 1561 O O . GLU A 1 190 ? 4.133 9.712 13.419 1.00 76.62 190 GLU A O 1
ATOM 1566 N N . PRO A 1 191 ? 4.604 9.662 15.611 1.00 58.47 191 PRO A N 1
ATOM 1567 C CA . PRO A 1 191 ? 4.628 9.023 16.928 1.00 58.47 191 PRO A CA 1
ATOM 1568 C C . PRO A 1 191 ? 3.282 8.331 17.226 1.00 58.47 191 PRO A C 1
ATOM 1570 O O . PRO A 1 191 ? 2.238 8.879 16.869 1.00 58.47 191 PRO A O 1
ATOM 1573 N N . PRO A 1 192 ? 3.287 7.168 17.897 1.00 66.25 192 PRO A N 1
ATOM 1574 C CA . PRO A 1 192 ? 2.066 6.453 18.243 1.00 66.25 192 PRO A CA 1
ATOM 1575 C C . PRO A 1 192 ? 1.368 7.047 19.490 1.00 66.25 192 PRO A C 1
ATOM 1577 O O . PRO A 1 192 ? 2.035 7.239 20.511 1.00 66.25 192 PRO A O 1
ATOM 1580 N N . PRO A 1 193 ? 0.042 7.287 19.448 1.00 61.62 193 PRO A N 1
ATOM 1581 C CA . PRO A 1 193 ? -0.785 7.434 18.247 1.00 61.62 193 PRO A CA 1
ATOM 1582 C C . PRO A 1 193 ? -0.725 8.844 17.630 1.00 61.62 193 PRO A C 1
ATOM 1584 O O . PRO A 1 193 ? -0.695 9.840 18.362 1.00 61.62 193 PRO A O 1
ATOM 1587 N N . PRO A 1 194 ? -0.813 8.970 16.293 1.00 71.62 194 PRO A N 1
ATOM 1588 C CA . PRO A 1 194 ? -1.132 10.255 15.674 1.00 71.62 194 PRO A CA 1
ATOM 1589 C C . PRO A 1 194 ? -2.572 10.651 16.036 1.00 71.62 194 PRO A C 1
ATOM 1591 O O . PRO A 1 194 ? -3.437 9.784 16.053 1.00 71.62 194 PRO A O 1
ATOM 1594 N N . GLN A 1 195 ? -2.887 11.925 16.298 1.00 76.38 195 GLN A N 1
ATOM 1595 C CA . GLN A 1 195 ? -4.276 12.305 16.635 1.00 76.38 195 GLN A CA 1
ATOM 1596 C C . GLN A 1 195 ? -5.161 12.431 15.393 1.00 76.38 195 GLN A C 1
ATOM 1598 O O . GLN A 1 195 ? -6.381 12.304 15.468 1.00 76.38 195 GLN A O 1
ATOM 1603 N N . THR A 1 196 ? -4.534 12.690 14.247 1.00 74.88 196 THR A N 1
ATOM 1604 C CA . THR A 1 196 ? -5.171 12.790 12.934 1.00 74.88 196 THR A CA 1
ATOM 1605 C C . THR A 1 196 ? -4.250 12.182 11.874 1.00 74.88 196 THR A C 1
ATOM 1607 O O . THR A 1 196 ? -3.027 12.169 12.060 1.00 74.88 196 THR A O 1
ATOM 1610 N N . PRO A 1 197 ? -4.768 11.753 10.708 1.00 75.12 197 PRO A N 1
ATOM 1611 C CA . PRO A 1 197 ? -3.922 11.364 9.579 1.00 75.12 197 PRO A CA 1
ATOM 1612 C C . PRO A 1 197 ? -2.937 12.468 9.155 1.00 75.12 197 PRO A C 1
ATOM 1614 O O . PRO A 1 197 ? -1.857 12.176 8.644 1.00 75.12 197 PRO A O 1
ATOM 1617 N N . ALA A 1 198 ? -3.259 13.736 9.443 1.00 78.75 198 ALA A N 1
ATOM 1618 C CA . ALA A 1 198 ? -2.395 14.869 9.149 1.00 78.75 198 ALA A CA 1
ATOM 1619 C C . ALA A 1 198 ? -1.093 14.915 9.959 1.00 78.75 198 ALA A C 1
ATOM 1621 O O . ALA A 1 198 ? -0.097 15.449 9.465 1.00 78.75 198 ALA A O 1
ATOM 1622 N N . GLU A 1 199 ? -1.099 14.353 11.166 1.00 77.94 199 GLU A N 1
ATOM 1623 C CA . GLU A 1 199 ? 0.057 14.277 12.065 1.00 77.94 199 GLU A CA 1
ATOM 1624 C C . GLU A 1 199 ? 0.893 13.009 11.851 1.00 77.94 199 GLU A C 1
ATOM 1626 O O . GLU A 1 199 ? 2.034 12.940 12.312 1.00 77.94 199 GLU A O 1
ATOM 1631 N N . ALA A 1 200 ? 0.340 12.019 11.143 1.00 80.00 200 ALA A N 1
ATOM 1632 C CA . ALA A 1 200 ? 0.954 10.714 10.971 1.00 80.00 200 ALA A CA 1
ATOM 1633 C C . ALA A 1 200 ? 2.241 10.778 10.138 1.00 80.00 200 ALA A C 1
ATOM 1635 O O . ALA A 1 200 ? 2.283 11.339 9.036 1.00 80.00 200 ALA A O 1
ATOM 1636 N N . LYS A 1 201 ? 3.287 10.123 10.645 1.00 82.94 201 LYS A N 1
ATOM 1637 C CA . LYS A 1 201 ? 4.519 9.832 9.910 1.00 82.94 201 LYS A CA 1
ATOM 1638 C C . LYS A 1 201 ? 4.595 8.318 9.696 1.00 82.94 201 LYS A C 1
ATOM 1640 O O . LYS A 1 201 ? 5.072 7.613 10.580 1.00 82.94 201 LYS A O 1
ATOM 1645 N N . PRO A 1 202 ? 4.063 7.793 8.580 1.00 82.62 202 PRO A N 1
ATOM 1646 C CA . PRO A 1 202 ? 4.098 6.364 8.325 1.00 82.62 202 PRO A CA 1
ATOM 1647 C C . PRO A 1 202 ? 5.539 5.889 8.126 1.00 82.62 202 PRO A C 1
ATOM 1649 O O . PRO A 1 202 ? 6.287 6.471 7.341 1.00 82.62 202 PRO A O 1
ATOM 1652 N N . SER A 1 203 ? 5.898 4.798 8.785 1.00 83.50 203 SER A N 1
ATOM 1653 C CA . SER A 1 203 ? 7.113 4.032 8.539 1.00 83.50 203 SER A CA 1
ATOM 1654 C C . SER A 1 203 ? 6.757 2.572 8.264 1.00 83.50 203 SER A C 1
ATOM 1656 O O . SER A 1 203 ? 5.651 2.114 8.552 1.00 83.50 203 SER A O 1
ATOM 1658 N N . GLY A 1 204 ? 7.668 1.853 7.611 1.00 85.25 204 GLY A N 1
ATOM 1659 C CA . GLY A 1 204 ? 7.450 0.471 7.192 1.00 85.25 204 GLY A CA 1
ATOM 1660 C C . GLY A 1 204 ? 7.553 0.274 5.685 1.00 85.25 204 GLY A C 1
ATOM 1661 O O . GLY A 1 204 ? 8.068 1.124 4.949 1.00 85.25 204 GLY A O 1
ATOM 1662 N N . THR A 1 205 ? 7.104 -0.890 5.234 1.00 84.62 205 THR A N 1
ATOM 1663 C CA . THR A 1 205 ? 7.334 -1.377 3.872 1.00 84.62 205 THR A CA 1
ATOM 1664 C C . THR A 1 205 ? 6.114 -2.102 3.340 1.00 84.62 205 THR A C 1
ATOM 1666 O O . THR A 1 205 ? 5.356 -2.713 4.090 1.00 84.62 205 THR A O 1
ATOM 1669 N N . ALA A 1 206 ? 5.964 -2.089 2.021 1.00 85.94 206 ALA A N 1
ATOM 1670 C CA . ALA A 1 206 ? 5.043 -2.979 1.334 1.00 85.94 206 ALA A CA 1
ATOM 1671 C C . ALA A 1 206 ? 5.783 -3.722 0.227 1.00 85.94 206 ALA A C 1
ATOM 1673 O O . ALA A 1 206 ? 6.593 -3.123 -0.478 1.00 85.94 206 ALA A O 1
ATOM 1674 N N . GLN A 1 207 ? 5.468 -4.990 0.018 1.00 90.00 207 GLN A N 1
ATOM 1675 C CA . GLN A 1 207 ? 5.953 -5.775 -1.103 1.00 90.00 207 GLN A CA 1
ATOM 1676 C C . GLN A 1 207 ? 4.828 -6.573 -1.751 1.00 90.00 207 GLN A C 1
ATOM 1678 O O . GLN A 1 207 ? 3.863 -6.980 -1.107 1.00 90.00 207 GLN A O 1
ATOM 1683 N N . ALA A 1 208 ? 4.955 -6.785 -3.055 1.00 90.31 208 ALA A N 1
ATOM 1684 C CA . ALA A 1 208 ? 4.074 -7.662 -3.805 1.00 90.31 208 ALA A CA 1
ATOM 1685 C C . ALA A 1 208 ? 4.856 -8.381 -4.900 1.00 90.31 208 ALA A C 1
ATOM 1687 O O . ALA A 1 208 ? 5.572 -7.750 -5.682 1.00 90.31 208 ALA A O 1
ATOM 1688 N N . VAL A 1 209 ? 4.659 -9.692 -5.002 1.00 91.94 209 VAL A N 1
ATOM 1689 C CA . VAL A 1 209 ? 5.249 -10.517 -6.057 1.00 91.94 209 VAL A CA 1
ATOM 1690 C C . VAL A 1 209 ? 4.140 -11.047 -6.951 1.00 91.94 209 VAL A C 1
ATOM 1692 O O . VAL A 1 209 ? 3.236 -11.762 -6.515 1.00 91.94 209 VAL A O 1
ATOM 1695 N N . VAL A 1 210 ? 4.220 -10.703 -8.232 1.00 90.19 210 VAL A N 1
ATOM 1696 C CA . VAL A 1 210 ? 3.221 -11.052 -9.239 1.00 90.19 210 VAL A CA 1
ATOM 1697 C C . VAL A 1 210 ? 3.900 -11.767 -10.394 1.00 90.19 210 VAL A C 1
ATOM 1699 O O . VAL A 1 210 ? 4.907 -11.305 -10.910 1.00 90.19 210 VAL A O 1
ATOM 1702 N N . THR A 1 211 ? 3.324 -12.866 -10.861 1.00 88.50 211 THR A N 1
ATOM 1703 C CA . THR A 1 211 ? 3.674 -13.459 -12.153 1.00 88.50 211 THR A CA 1
ATOM 1704 C C . THR A 1 211 ? 2.573 -13.156 -13.155 1.00 88.50 211 THR A C 1
ATOM 1706 O O . THR A 1 211 ? 1.405 -13.414 -12.872 1.00 88.50 211 THR A O 1
ATOM 1709 N N . LYS A 1 212 ? 2.915 -12.645 -14.336 1.00 84.19 212 LYS A N 1
ATOM 1710 C CA . LYS A 1 212 ? 1.973 -12.391 -15.428 1.00 84.19 212 LYS A CA 1
ATOM 1711 C C . LYS A 1 212 ? 2.522 -12.984 -16.716 1.00 84.19 212 LYS A C 1
ATOM 1713 O O . LYS A 1 212 ? 3.586 -12.584 -17.159 1.00 84.19 212 LYS A O 1
ATOM 1718 N N . LEU A 1 213 ? 1.775 -13.907 -17.327 1.00 83.44 213 LEU A N 1
ATOM 1719 C CA . LEU A 1 213 ? 2.181 -14.580 -18.573 1.00 83.44 213 LEU A CA 1
ATOM 1720 C C . LEU A 1 213 ? 3.596 -15.207 -18.525 1.00 83.44 213 LEU A C 1
ATOM 1722 O O . LEU A 1 213 ? 4.259 -15.294 -19.547 1.00 83.44 213 LEU A O 1
ATOM 1726 N N . GLY A 1 214 ? 4.045 -15.654 -17.347 1.00 80.12 214 GLY A N 1
ATOM 1727 C CA . GLY A 1 214 ? 5.384 -16.226 -17.138 1.00 80.12 214 GLY A CA 1
ATOM 1728 C C . GLY A 1 214 ? 6.413 -15.241 -16.575 1.00 80.12 214 GLY A C 1
ATOM 1729 O O . GLY A 1 214 ? 7.303 -15.670 -15.845 1.00 80.12 214 GLY A O 1
ATOM 1730 N N . ASP A 1 215 ? 6.227 -13.938 -16.791 1.00 88.62 215 ASP A N 1
ATOM 1731 C CA . ASP A 1 215 ? 7.126 -12.899 -16.282 1.00 88.62 215 ASP A CA 1
ATOM 1732 C C . ASP A 1 215 ? 6.856 -12.637 -14.800 1.00 88.62 215 ASP A C 1
ATOM 1734 O O . ASP A 1 215 ? 5.711 -12.381 -14.406 1.00 88.62 215 ASP A O 1
ATOM 1738 N N . ARG A 1 216 ? 7.899 -12.675 -13.964 1.00 93.38 216 ARG A N 1
ATOM 1739 C CA . ARG A 1 216 ? 7.805 -12.299 -12.545 1.00 93.38 216 ARG A CA 1
ATOM 1740 C C . ARG A 1 216 ? 8.113 -10.815 -12.402 1.00 93.38 216 ARG A C 1
ATOM 1742 O O . ARG A 1 216 ? 9.097 -10.312 -12.931 1.00 93.38 216 ARG A O 1
ATOM 1749 N N . ILE A 1 217 ? 7.275 -10.123 -11.648 1.00 94.69 217 ILE A N 1
ATOM 1750 C CA . ILE A 1 217 ? 7.437 -8.723 -11.298 1.00 94.69 217 ILE A CA 1
ATOM 1751 C C . ILE A 1 217 ? 7.336 -8.609 -9.784 1.00 94.69 217 ILE A C 1
ATOM 1753 O O . ILE A 1 217 ? 6.364 -9.060 -9.177 1.00 94.69 217 ILE A O 1
ATOM 1757 N N . GLU A 1 218 ? 8.344 -7.996 -9.191 1.00 95.75 218 GLU A N 1
ATOM 1758 C CA . GLU A 1 218 ? 8.380 -7.650 -7.779 1.00 95.75 218 GLU A CA 1
ATOM 1759 C C . GLU A 1 218 ? 8.190 -6.153 -7.634 1.00 95.75 218 GLU A C 1
ATOM 1761 O O . GLU A 1 218 ? 8.786 -5.357 -8.366 1.00 95.75 218 GLU A O 1
ATOM 1766 N N . TYR A 1 219 ? 7.369 -5.781 -6.667 1.00 94.56 219 TYR A N 1
ATOM 1767 C CA . TYR A 1 219 ? 7.174 -4.414 -6.242 1.00 94.56 219 TYR A CA 1
ATOM 1768 C C . TYR A 1 219 ? 7.570 -4.307 -4.784 1.00 94.56 219 TYR A C 1
ATOM 1770 O O . TYR A 1 219 ? 7.163 -5.134 -3.975 1.00 94.56 219 TYR A O 1
ATOM 1778 N N . PHE A 1 220 ? 8.315 -3.261 -4.467 1.00 94.25 220 PHE A N 1
ATOM 1779 C CA . PHE A 1 220 ? 8.633 -2.861 -3.112 1.00 94.25 220 PHE A CA 1
ATOM 1780 C C . PHE A 1 220 ? 8.318 -1.375 -2.964 1.00 94.25 220 PHE A C 1
ATOM 1782 O O . PHE A 1 220 ? 8.657 -0.581 -3.844 1.00 94.25 220 PHE A O 1
ATOM 1789 N N . TRP A 1 221 ? 7.649 -0.997 -1.882 1.00 93.88 221 TRP A N 1
ATOM 1790 C CA . TRP A 1 221 ? 7.292 0.378 -1.560 1.00 93.88 221 TRP A CA 1
ATOM 1791 C C . TRP A 1 221 ? 7.877 0.778 -0.207 1.00 93.88 221 TRP A C 1
ATOM 1793 O O . TRP A 1 221 ? 7.788 0.021 0.760 1.00 93.88 221 TRP A O 1
ATOM 1803 N N . SER A 1 222 ? 8.445 1.980 -0.156 1.00 92.38 222 SER A N 1
ATOM 1804 C CA . SER A 1 222 ? 9.125 2.550 1.011 1.00 92.38 222 SER A CA 1
ATOM 1805 C C . SER A 1 222 ? 9.025 4.077 1.025 1.00 92.38 222 SER A C 1
ATOM 1807 O O . SER A 1 222 ? 8.406 4.685 0.146 1.00 92.38 222 SER A O 1
ATOM 1809 N N . ASP A 1 223 ? 9.670 4.710 2.009 1.00 91.25 223 ASP A N 1
ATOM 1810 C CA . ASP A 1 223 ? 9.802 6.169 2.132 1.00 91.25 223 ASP A CA 1
ATOM 1811 C C . ASP A 1 223 ? 8.453 6.896 2.068 1.00 91.25 223 ASP A C 1
ATOM 1813 O O . ASP A 1 223 ? 8.298 7.908 1.363 1.00 91.25 223 ASP A O 1
ATOM 1817 N N . PHE A 1 224 ? 7.459 6.331 2.756 1.00 90.50 224 PHE A N 1
ATOM 1818 C CA . PHE A 1 224 ? 6.130 6.907 2.853 1.00 90.50 224 PHE A CA 1
ATOM 1819 C C . PHE A 1 224 ? 6.215 8.271 3.534 1.00 90.50 224 PHE A C 1
ATOM 1821 O O . PHE A 1 224 ? 6.801 8.432 4.600 1.00 90.50 224 PHE A O 1
ATOM 1828 N N . GLN A 1 225 ? 5.641 9.280 2.894 1.00 89.44 225 GLN A N 1
ATOM 1829 C CA . GLN A 1 225 ? 5.693 10.646 3.379 1.00 89.44 225 GLN A CA 1
ATOM 1830 C C . GLN A 1 225 ? 4.378 11.346 3.093 1.00 89.44 225 GLN A C 1
ATOM 1832 O O . GLN A 1 225 ? 3.882 11.326 1.964 1.00 89.44 225 GLN A O 1
ATOM 1837 N N . ARG A 1 226 ? 3.843 12.036 4.099 1.00 86.94 226 ARG A N 1
ATOM 1838 C CA . ARG A 1 226 ? 2.721 12.938 3.879 1.00 86.94 226 ARG A CA 1
ATOM 1839 C C . ARG A 1 226 ? 3.185 14.206 3.173 1.00 86.94 226 ARG A C 1
ATOM 1841 O O . ARG A 1 226 ? 4.154 14.836 3.589 1.00 86.94 226 ARG A O 1
ATOM 1848 N N . VAL A 1 227 ? 2.463 14.620 2.142 1.00 90.19 227 VAL A N 1
ATOM 1849 C CA . VAL A 1 227 ? 2.715 15.844 1.383 1.00 90.19 227 VAL A CA 1
ATOM 1850 C C . VAL A 1 227 ? 1.421 16.622 1.167 1.00 90.19 227 VAL A C 1
ATOM 1852 O O . VAL A 1 227 ? 0.318 16.071 1.176 1.00 90.19 227 VAL A O 1
ATOM 1855 N N . THR A 1 228 ? 1.544 17.926 0.943 1.00 90.25 228 THR A N 1
ATOM 1856 C CA . THR A 1 228 ? 0.414 18.750 0.508 1.00 90.25 228 THR A CA 1
ATOM 1857 C C . THR A 1 228 ? 0.224 18.559 -0.996 1.00 90.25 228 THR A C 1
ATOM 1859 O O . THR A 1 228 ? 1.132 18.906 -1.754 1.00 90.25 228 THR A O 1
ATOM 1862 N N . PRO A 1 229 ? -0.919 18.024 -1.462 1.00 85.38 229 PRO A N 1
ATOM 1863 C CA . PRO A 1 229 ? -1.145 17.830 -2.885 1.00 85.38 229 PRO A CA 1
ATOM 1864 C C . PRO A 1 229 ? -1.221 19.177 -3.591 1.00 85.38 229 PRO A C 1
ATOM 1866 O O . PRO A 1 229 ? -1.765 20.141 -3.043 1.00 85.38 229 PRO A O 1
ATOM 1869 N N . ARG A 1 230 ? -0.748 19.245 -4.836 1.00 82.06 230 ARG A N 1
ATOM 1870 C CA . ARG A 1 230 ? -0.995 20.429 -5.663 1.00 82.06 230 ARG A CA 1
ATOM 1871 C C . ARG A 1 230 ? -2.490 20.491 -5.993 1.00 82.06 230 ARG A C 1
ATOM 1873 O O . ARG A 1 230 ? -3.000 19.643 -6.726 1.00 82.06 230 ARG A O 1
ATOM 1880 N N . LEU A 1 231 ? -3.185 21.475 -5.423 1.00 67.12 231 LEU A N 1
ATOM 1881 C CA . LEU A 1 231 ? -4.585 21.777 -5.728 1.00 67.12 231 LEU A CA 1
ATOM 1882 C C . LEU A 1 231 ? -4.693 22.351 -7.149 1.00 67.12 231 LEU A C 1
ATOM 1884 O O . LEU A 1 231 ? -3.854 23.152 -7.550 1.00 67.12 231 LEU A O 1
ATOM 1888 N N . GLY A 1 232 ? -5.739 21.964 -7.885 1.00 55.34 232 GLY A N 1
ATOM 1889 C CA . GLY A 1 232 ? -6.155 22.676 -9.098 1.00 55.34 232 GLY A CA 1
ATOM 1890 C C . GLY A 1 232 ? -5.437 22.306 -10.396 1.00 55.34 232 GLY A C 1
ATOM 1891 O O . GLY A 1 232 ? -4.932 23.190 -11.070 1.00 55.34 232 GLY A O 1
ATOM 1892 N N . GLN A 1 233 ? -5.434 21.023 -10.766 1.00 43.91 233 GLN A N 1
ATOM 1893 C CA . GLN A 1 233 ? -5.554 20.627 -12.175 1.00 43.91 233 GLN A CA 1
ATOM 1894 C C . GLN A 1 233 ? -6.433 19.381 -12.232 1.00 43.91 233 GLN A C 1
ATOM 1896 O O . GLN A 1 233 ? -5.968 18.248 -12.076 1.00 43.91 233 GLN A O 1
ATOM 1901 N N . THR A 1 234 ? -7.734 19.598 -12.388 1.00 48.12 234 THR A N 1
ATOM 1902 C CA . THR A 1 234 ? -8.594 18.593 -13.008 1.00 48.12 234 THR A CA 1
ATOM 1903 C C . THR A 1 234 ? -8.153 18.427 -14.462 1.00 48.12 234 THR A C 1
ATOM 1905 O O . THR A 1 234 ? -7.546 19.310 -15.061 1.00 48.12 234 THR A O 1
ATOM 1908 N N . GLU A 1 235 ? -8.430 17.256 -15.022 1.00 47.53 235 GLU A N 1
ATOM 1909 C CA . GLU A 1 235 ? -8.000 16.787 -16.347 1.00 47.53 235 GLU A CA 1
ATOM 1910 C C . GLU A 1 235 ? -8.205 17.793 -17.505 1.00 47.53 235 GLU A C 1
ATOM 1912 O O . GLU A 1 235 ? -7.480 17.737 -18.500 1.00 47.53 235 GLU A O 1
ATOM 1917 N N . SER A 1 236 ? -9.124 18.751 -17.332 1.00 43.16 236 SER A N 1
ATOM 1918 C CA . SER A 1 236 ? -9.387 19.884 -18.229 1.00 43.16 236 SER A CA 1
ATOM 1919 C C . SER A 1 236 ? -8.132 20.706 -18.554 1.00 43.16 236 SER A C 1
ATOM 1921 O O . SER A 1 236 ? -7.839 20.946 -19.725 1.00 43.16 236 SER A O 1
ATOM 1923 N N . ASP A 1 237 ? -7.319 21.046 -17.553 1.00 42.72 237 ASP A N 1
ATOM 1924 C CA . ASP A 1 237 ? -6.202 21.986 -17.742 1.00 42.72 237 ASP A CA 1
ATOM 1925 C C . ASP A 1 237 ? -5.014 21.341 -18.478 1.00 42.72 237 ASP A C 1
ATOM 1927 O O . ASP A 1 237 ? -4.228 22.012 -19.147 1.00 42.72 237 ASP A O 1
ATOM 1931 N N . ALA A 1 238 ? -4.883 20.012 -18.398 1.00 44.84 238 ALA A N 1
ATOM 1932 C CA . ALA A 1 238 ? -3.849 19.254 -19.105 1.00 44.84 238 ALA A CA 1
ATOM 1933 C C . ALA A 1 238 ? -4.211 18.976 -20.579 1.00 44.84 238 ALA A C 1
ATOM 1935 O O . ALA A 1 238 ? -3.323 18.696 -21.393 1.00 44.84 238 ALA A O 1
ATOM 1936 N N . ALA A 1 239 ? -5.500 19.033 -20.930 1.00 45.81 239 ALA A N 1
ATOM 1937 C CA . ALA A 1 239 ? -5.972 18.914 -22.307 1.00 45.81 239 ALA A CA 1
ATOM 1938 C C . ALA A 1 239 ? -5.869 20.247 -23.067 1.00 45.81 239 ALA A C 1
ATOM 1940 O O . ALA A 1 239 ? -5.548 20.242 -24.255 1.00 45.81 239 ALA A O 1
ATOM 1941 N N . GLU A 1 240 ? -6.077 21.372 -22.379 1.00 41.69 240 GLU A N 1
ATOM 1942 C CA . GLU A 1 240 ? -6.113 22.708 -22.984 1.00 41.69 240 GLU A CA 1
ATOM 1943 C C . GLU A 1 240 ? -4.717 23.300 -23.253 1.00 41.69 240 GLU A C 1
ATOM 1945 O O . GLU A 1 240 ? -4.540 24.070 -24.193 1.00 41.69 240 GLU A O 1
ATOM 1950 N N . ASN A 1 241 ? -3.687 22.863 -22.518 1.00 40.78 241 ASN A N 1
ATOM 1951 C CA . ASN A 1 241 ? -2.326 23.404 -22.633 1.00 40.78 241 ASN A CA 1
ATOM 1952 C C . ASN A 1 241 ? -1.405 22.657 -23.622 1.00 40.78 241 ASN A C 1
ATOM 1954 O O . ASN A 1 241 ? -0.178 22.774 -23.555 1.00 40.78 241 ASN A O 1
ATOM 1958 N N . ARG A 1 242 ? -1.960 21.866 -24.552 1.00 42.66 242 ARG A N 1
ATOM 1959 C CA . ARG A 1 242 ? -1.170 21.355 -25.685 1.00 42.66 242 ARG A CA 1
ATOM 1960 C C . ARG A 1 242 ? -1.090 22.444 -26.757 1.00 42.66 242 ARG A C 1
ATOM 1962 O O . ARG A 1 242 ? -2.146 22.864 -27.229 1.00 42.66 242 ARG A O 1
ATOM 1969 N N . PRO A 1 243 ? 0.108 22.868 -27.204 1.00 43.19 243 PRO A N 1
ATOM 1970 C CA . PRO A 1 243 ? 0.199 23.721 -28.379 1.00 43.19 243 PRO A CA 1
ATOM 1971 C C . PRO A 1 243 ? -0.478 22.988 -29.538 1.00 43.19 243 PRO A C 1
ATOM 1973 O O . PRO A 1 243 ? -0.104 21.856 -29.861 1.00 43.19 243 PRO A O 1
ATOM 1976 N N . ARG A 1 244 ? -1.508 23.610 -30.129 1.00 42.22 244 ARG A N 1
ATOM 1977 C CA . ARG A 1 244 ? -2.052 23.163 -31.411 1.00 42.22 244 ARG A CA 1
ATOM 1978 C C . ARG A 1 244 ? -0.879 23.160 -32.379 1.00 42.22 244 ARG A C 1
ATOM 1980 O O . ARG A 1 244 ? -0.317 24.214 -32.665 1.00 42.22 244 ARG A O 1
ATOM 1987 N N . SER A 1 245 ? -0.459 21.972 -32.798 1.00 39.69 245 SER A N 1
ATOM 1988 C CA . SER A 1 245 ? 0.480 21.829 -33.899 1.00 39.69 245 SER A CA 1
ATOM 1989 C C . SER A 1 245 ? -0.137 22.558 -35.087 1.00 39.69 245 SER A C 1
ATOM 1991 O O . SER A 1 245 ? -1.253 22.229 -35.484 1.00 39.69 245 SER A O 1
ATOM 1993 N N . ALA A 1 246 ? 0.538 23.613 -35.540 1.00 41.72 246 ALA A N 1
ATOM 1994 C CA . ALA A 1 246 ? 0.172 24.325 -36.749 1.00 41.72 246 ALA A CA 1
ATOM 1995 C C . ALA A 1 246 ? 0.193 23.337 -37.925 1.00 41.72 246 ALA A C 1
ATOM 1997 O O . ALA A 1 246 ? 1.110 22.514 -38.010 1.00 41.72 246 ALA A O 1
ATOM 1998 N N . GLU A 1 247 ? -0.861 23.402 -38.739 1.00 39.47 247 GLU A N 1
ATOM 1999 C CA . GLU A 1 247 ? -0.953 22.781 -40.067 1.00 39.47 247 GLU A CA 1
ATOM 2000 C C . GLU A 1 247 ? 0.156 23.274 -41.004 1.00 39.47 247 GLU A C 1
ATOM 2002 O O . GLU A 1 247 ? 0.575 24.450 -40.867 1.00 39.47 247 GLU A O 1
#

Radius of gyration: 24.11 Å; chains: 1; bounding box: 56×46×105 Å

Foldseek 3Di:
DDDDDDDDDDDDDDDVVVVVLVVVLVQVLVQVLQLLVQVLQKKWKKWKWKDQQPHTPKIWIWIAQQQDDQLVRIDTQDIPPHGDDPVRRVVVSCVPRVDDDDDDPRVSQQWDSVPKDFPDDDQFKTKIFIFTDDPCCVQPVSVQKTWIWMWTNPDPGIHTFKIWIWGNAKDAHDNRQKIWGIKTWIKGWPPPPDRGSVRTDIFTKIKTWMAGNSMIMIMIMGDIDGHDGDPDDDVVVVVVPDPPDDD

Secondary structure (DSSP, 8-state):
--------------SHHHHHHHHHHHHHHHHHHHHHHTGGGEEEEEEEEEEETTEEEEEEEEEE-TTS-GGGSEEEEEETTBPPPHHHHHHHHHHHT-S--PPPPPGGGGB-GGG-EEEEE-SSEEEEE-PBP-S-TTTS-GGGEEEEEEEE-SSSS-EEEEEEEEESS-EEEGGGTEEEEEEEEEEEEESSSPSSTTT-EEEEEEEEEEEETTEEEEEEEEEEEE--------HHHHHHTS-----